Protein AF-A0A7Y5NNE9-F1 (afdb_monomer)

Mean predicted aligned error: 17.0 Å

Solvent-accessible surface area (backbone atoms only — not comparable to full-atom values): 19176 Å² total; per-residue (Å²): 135,84,77,82,70,88,69,79,65,30,80,43,81,37,60,32,40,38,31,52,84,91,46,76,42,66,35,34,34,53,30,36,41,93,60,30,38,30,34,42,34,88,73,76,75,62,72,74,38,72,30,40,38,40,34,60,43,97,87,76,49,73,51,74,45,46,26,30,26,77,39,73,55,95,46,34,33,34,33,34,50,56,66,85,73,88,44,64,70,57,50,52,51,50,51,51,39,63,74,46,78,79,72,71,77,67,83,69,82,74,76,84,76,82,84,76,90,80,82,86,84,89,81,86,82,82,85,86,80,83,84,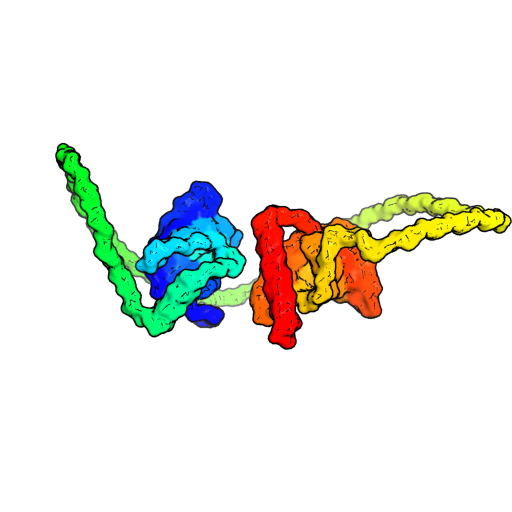80,81,88,76,82,83,84,80,89,79,82,87,84,77,89,73,80,82,77,81,81,75,81,78,75,82,79,77,79,79,79,81,80,76,82,80,75,82,78,78,79,78,79,84,92,66,95,65,82,77,75,78,73,76,77,76,72,81,74,80,62,98,76,83,65,95,59,74,70,45,79,43,82,32,50,27,40,44,33,46,94,86,49,77,40,73,31,34,34,60,27,39,37,94,56,30,36,34,30,43,32,60,76,75,91,74,55,74,69,40,61,33,39,39,34,42,33,35,82,100,52,91,51,66,50,80,42,51,27,29,30,71,41,79,42,83,44,83,82,65,33,28,42,34,33,34,40,42,56,86,66,58,72,70,57,44,53,53,49,53,52,51,51,52,51,44,52,51,55,68,71,76,104

pLDDT: mean 84.03, std 16.98, range [37.12, 98.44]

Structure (mmCIF, N/CA/C/O backbone):
data_AF-A0A7Y5NNE9-F1
#
_entry.id   AF-A0A7Y5NNE9-F1
#
loop_
_atom_site.group_PDB
_atom_site.id
_atom_site.type_symbol
_atom_site.label_atom_id
_atom_site.label_alt_id
_atom_site.label_comp_id
_atom_site.label_asym_id
_atom_site.label_entity_id
_atom_site.label_seq_id
_atom_site.pdbx_PDB_ins_code
_atom_site.Cartn_x
_atom_site.Cartn_y
_atom_site.Cartn_z
_atom_site.occupancy
_atom_site.B_iso_or_equiv
_atom_site.auth_seq_id
_atom_site.auth_comp_id
_atom_site.auth_asym_id
_atom_site.auth_atom_id
_atom_site.pdbx_PDB_model_num
ATOM 1 N N . MET A 1 1 ? -2.627 -23.722 19.315 1.00 37.12 1 MET A N 1
ATOM 2 C CA . MET A 1 1 ? -2.004 -23.097 18.130 1.00 37.12 1 MET A CA 1
ATOM 3 C C . MET A 1 1 ? -2.063 -21.588 18.349 1.00 37.12 1 MET A C 1
ATOM 5 O O . MET A 1 1 ? -3.080 -20.976 18.068 1.00 37.12 1 MET A O 1
ATOM 9 N N . ASN A 1 2 ? -1.051 -21.019 19.018 1.00 38.00 2 ASN A N 1
ATOM 10 C CA . ASN A 1 2 ? -1.022 -19.592 19.361 1.00 38.00 2 ASN A CA 1
ATOM 11 C C . ASN A 1 2 ? -0.477 -18.817 18.167 1.00 38.00 2 ASN A C 1
ATOM 13 O O . ASN A 1 2 ? 0.733 -18.677 17.998 1.00 38.00 2 ASN A O 1
ATOM 17 N N . GLU A 1 3 ? -1.387 -18.342 17.329 1.00 46.47 3 GLU A N 1
ATOM 18 C CA . GLU A 1 3 ? -1.087 -17.320 16.341 1.00 46.47 3 GLU A CA 1
ATOM 19 C C . GLU A 1 3 ? -0.513 -16.103 17.078 1.00 46.47 3 GLU A C 1
ATOM 21 O O . GLU A 1 3 ? -1.206 -15.457 17.867 1.00 46.47 3 GLU A O 1
ATOM 26 N N . ARG A 1 4 ? 0.791 -15.846 16.894 1.00 55.69 4 ARG A N 1
ATOM 27 C CA . ARG A 1 4 ? 1.502 -14.685 17.450 1.00 55.69 4 ARG A CA 1
ATOM 28 C C . ARG A 1 4 ? 0.923 -13.416 16.823 1.00 55.69 4 ARG A C 1
ATOM 30 O O . ARG A 1 4 ? 1.465 -12.879 15.858 1.00 55.69 4 ARG A O 1
ATOM 37 N N . ARG A 1 5 ? -0.202 -12.948 17.360 1.00 71.25 5 ARG A N 1
ATOM 38 C CA . ARG A 1 5 ? -0.773 -11.641 17.035 1.00 71.25 5 ARG A CA 1
ATOM 39 C C . ARG A 1 5 ? 0.266 -10.585 17.411 1.00 71.25 5 ARG A C 1
ATOM 41 O O . ARG A 1 5 ? 0.721 -10.557 18.551 1.00 71.25 5 ARG A O 1
ATOM 48 N N . ARG A 1 6 ? 0.685 -9.783 16.428 1.00 73.38 6 ARG A N 1
ATOM 49 C CA . ARG A 1 6 ? 1.772 -8.802 16.581 1.00 73.38 6 ARG A CA 1
ATOM 50 C C . ARG A 1 6 ? 1.373 -7.604 17.445 1.00 73.38 6 ARG A C 1
ATOM 52 O O . ARG A 1 6 ? 2.228 -7.074 18.143 1.00 73.38 6 ARG A O 1
ATOM 59 N N . ASP A 1 7 ? 0.088 -7.249 17.461 1.00 83.50 7 ASP A N 1
ATOM 60 C CA . ASP A 1 7 ? -0.403 -6.050 18.143 1.00 83.50 7 ASP A CA 1
ATOM 61 C C . ASP A 1 7 ? -1.251 -6.362 19.374 1.00 83.50 7 ASP A C 1
ATOM 63 O O . ASP A 1 7 ? -2.142 -7.220 19.351 1.00 83.50 7 ASP A O 1
ATOM 67 N N . LYS A 1 8 ? -1.012 -5.595 20.442 1.00 91.00 8 LYS A N 1
ATOM 68 C CA . LYS A 1 8 ? -1.851 -5.591 21.642 1.00 91.00 8 LYS A CA 1
ATOM 69 C C . LYS A 1 8 ? -3.210 -4.976 21.297 1.00 91.00 8 LYS A C 1
ATOM 71 O O . LYS A 1 8 ? -3.270 -3.915 20.680 1.00 91.00 8 LYS A O 1
ATOM 76 N N . ARG A 1 9 ? -4.297 -5.641 21.694 1.00 94.62 9 ARG A N 1
ATOM 77 C CA . ARG A 1 9 ? -5.669 -5.196 21.415 1.00 94.62 9 ARG A CA 1
ATOM 78 C C . ARG A 1 9 ? -6.408 -4.861 22.701 1.00 94.62 9 ARG A C 1
ATOM 80 O O . ARG A 1 9 ? -6.298 -5.606 23.673 1.00 94.62 9 ARG A O 1
ATOM 87 N N . ALA A 1 10 ? -7.165 -3.772 22.683 1.00 95.19 10 ALA A N 1
ATOM 88 C CA . ALA A 1 10 ? -8.096 -3.424 23.745 1.00 95.19 10 ALA A CA 1
ATOM 89 C C . ALA A 1 10 ? -9.484 -4.005 23.418 1.00 95.19 10 ALA A C 1
ATOM 91 O O . ALA A 1 10 ? -9.943 -3.827 22.285 1.00 95.19 10 ALA A O 1
ATOM 92 N N . PRO A 1 11 ? -10.149 -4.712 24.350 1.00 95.75 11 PRO A N 1
ATOM 93 C CA . PRO A 1 11 ? -11.549 -5.086 24.181 1.00 95.75 11 PRO A CA 1
ATOM 94 C C . PRO A 1 11 ? -12.402 -3.815 24.223 1.00 95.75 11 PRO A C 1
ATOM 96 O O . PRO A 1 11 ? -12.312 -3.046 25.177 1.00 95.75 11 PRO A O 1
ATOM 99 N N . ILE A 1 12 ? -13.190 -3.579 23.178 1.00 95.00 12 ILE A N 1
ATOM 100 C CA . ILE A 1 12 ? -14.068 -2.411 23.060 1.00 95.00 12 ILE A CA 1
ATOM 101 C C . ILE A 1 12 ? -15.398 -2.851 22.455 1.00 95.00 12 ILE A C 1
ATOM 103 O O . ILE A 1 12 ? -15.400 -3.749 21.619 1.00 95.00 12 ILE A O 1
ATOM 107 N N . ASP A 1 13 ? -16.491 -2.214 22.868 1.00 96.00 13 ASP A N 1
ATOM 108 C CA . ASP A 1 13 ? -17.832 -2.409 22.308 1.00 96.00 13 ASP A CA 1
ATOM 109 C C . ASP A 1 13 ? -18.391 -1.039 21.914 1.00 96.00 13 ASP A C 1
ATOM 111 O O . ASP A 1 13 ? -18.959 -0.310 22.726 1.00 96.00 13 ASP A O 1
ATOM 115 N N . LEU A 1 14 ? -18.097 -0.632 20.679 1.00 95.94 14 LEU A N 1
ATOM 116 C CA . LEU A 1 14 ? -18.549 0.628 20.092 1.00 95.94 14 LEU A CA 1
ATOM 117 C C . LEU A 1 14 ? -19.441 0.350 18.881 1.00 95.94 14 LEU A C 1
ATOM 119 O O . LEU A 1 14 ? -19.100 -0.522 18.071 1.00 95.94 14 LEU A O 1
ATOM 123 N N . PRO A 1 15 ? -20.524 1.124 18.693 1.00 96.62 15 PRO A N 1
ATOM 124 C CA . PRO A 1 15 ? -21.302 1.063 17.468 1.00 96.62 15 PRO A CA 1
ATOM 125 C C . PRO A 1 15 ? -20.448 1.526 16.282 1.00 96.62 15 PRO A C 1
ATOM 127 O O . PRO A 1 15 ? -19.745 2.539 16.349 1.00 96.62 15 PRO A O 1
ATOM 130 N N . ILE A 1 16 ? -20.521 0.781 15.182 1.00 97.62 16 ILE A N 1
ATOM 131 C CA . ILE A 1 16 ? -19.792 1.078 13.949 1.00 97.62 16 ILE A CA 1
ATOM 132 C C . ILE A 1 16 ? -20.715 0.944 12.742 1.00 97.62 16 ILE A C 1
ATOM 134 O O . ILE A 1 16 ? -21.518 0.015 12.642 1.00 97.62 16 ILE A O 1
ATOM 138 N N . THR A 1 17 ? -20.572 1.873 11.800 1.00 98.00 17 THR A N 1
ATOM 139 C CA . THR A 1 17 ? -21.185 1.784 10.474 1.00 98.00 17 THR A CA 1
ATOM 140 C C . THR A 1 17 ? -20.104 1.507 9.439 1.00 98.00 17 THR A C 1
ATOM 142 O O . THR A 1 17 ? -19.108 2.221 9.359 1.00 98.00 17 THR A O 1
ATOM 145 N N . ILE A 1 18 ? -20.295 0.475 8.623 1.00 97.94 18 ILE A N 1
ATOM 146 C CA . ILE A 1 18 ? -19.374 0.055 7.567 1.00 97.94 18 ILE A CA 1
ATOM 147 C C . ILE A 1 18 ? -20.068 0.237 6.223 1.00 97.94 18 ILE A C 1
ATOM 149 O O . ILE A 1 18 ? -21.059 -0.417 5.922 1.00 97.94 18 ILE A O 1
ATOM 153 N N . LYS A 1 19 ? -19.543 1.119 5.381 1.00 97.88 19 LYS A N 1
ATOM 154 C CA . LYS A 1 19 ? -20.022 1.340 4.017 1.00 97.88 19 LYS A CA 1
ATOM 155 C C . LYS A 1 19 ? -19.250 0.440 3.057 1.00 97.88 19 LYS A C 1
ATOM 157 O O . LYS A 1 19 ? -18.047 0.607 2.849 1.00 97.88 19 LYS A O 1
ATOM 162 N N . VAL A 1 20 ? -19.969 -0.500 2.451 1.00 97.12 20 VAL A N 1
ATOM 163 C CA . VAL A 1 20 ? -19.466 -1.421 1.429 1.00 97.12 20 VAL A CA 1
ATOM 164 C C . VAL A 1 20 ? -20.026 -0.986 0.074 1.00 97.12 20 VAL A C 1
ATOM 166 O O . VAL A 1 20 ? -21.155 -1.317 -0.302 1.00 97.12 20 VAL A O 1
ATOM 169 N N . GLY A 1 21 ? -19.260 -0.172 -0.657 1.00 93.38 21 GLY A N 1
ATOM 170 C CA . GLY A 1 21 ? -19.762 0.509 -1.852 1.00 93.38 21 GLY A CA 1
ATOM 171 C C . GLY A 1 21 ? -20.911 1.461 -1.496 1.00 93.38 21 GLY A C 1
ATOM 172 O O . GLY A 1 21 ? -20.700 2.447 -0.800 1.00 93.38 21 GLY A O 1
ATOM 173 N N . LYS A 1 22 ? -22.134 1.160 -1.956 1.00 94.25 22 LYS A N 1
ATOM 174 C CA . LYS A 1 22 ? -23.349 1.947 -1.656 1.00 94.25 22 LYS A CA 1
ATOM 175 C C . LYS A 1 22 ? -24.180 1.394 -0.490 1.00 94.25 22 LYS A C 1
ATOM 177 O O . LYS A 1 22 ? -25.189 1.996 -0.139 1.00 94.25 22 LYS A O 1
ATOM 182 N N . ARG A 1 23 ? -23.801 0.244 0.078 1.00 97.44 23 ARG A N 1
ATOM 183 C CA . ARG A 1 23 ? -24.574 -0.440 1.124 1.00 97.44 23 ARG A CA 1
ATOM 184 C C . ARG A 1 23 ? -23.973 -0.145 2.504 1.00 97.44 23 ARG A C 1
ATOM 186 O O . ARG A 1 23 ? -22.825 -0.532 2.730 1.00 97.44 23 ARG A O 1
ATOM 193 N N . PRO A 1 24 ? -24.688 0.545 3.408 1.00 97.88 24 PRO A N 1
ATOM 194 C CA . PRO A 1 24 ? -24.272 0.670 4.798 1.00 97.88 24 PRO A CA 1
ATOM 195 C C . PRO A 1 24 ? -24.630 -0.606 5.572 1.00 97.88 24 PRO A C 1
ATOM 197 O O . PRO A 1 24 ? -25.740 -1.117 5.454 1.00 97.88 24 PRO A O 1
ATOM 200 N N . LEU A 1 25 ? -23.687 -1.099 6.365 1.00 98.00 25 LEU A N 1
ATOM 201 C CA . LEU A 1 25 ? -23.844 -2.208 7.298 1.00 98.00 25 LEU A CA 1
ATOM 202 C C . LEU A 1 25 ? -23.606 -1.679 8.712 1.00 98.00 25 LEU A C 1
ATOM 204 O O . LEU A 1 25 ? -22.658 -0.927 8.936 1.00 98.00 25 LEU A O 1
ATOM 208 N N . SER A 1 26 ? -24.447 -2.067 9.660 1.00 97.81 26 SER A N 1
ATOM 209 C CA . SER A 1 26 ? -24.282 -1.716 11.072 1.00 97.81 26 SER A CA 1
ATOM 210 C C . SER A 1 26 ? -23.700 -2.899 11.836 1.00 97.81 26 SER A C 1
ATOM 212 O O . SER A 1 26 ? -24.006 -4.051 11.534 1.00 97.81 26 SER A O 1
ATOM 214 N N . GLY A 1 27 ? -22.849 -2.618 12.818 1.00 97.06 27 GLY A N 1
ATOM 215 C CA . GLY A 1 27 ? -22.247 -3.636 13.670 1.00 97.06 27 GLY A CA 1
ATOM 216 C C . GLY A 1 27 ? -21.735 -3.070 14.982 1.00 97.06 27 GLY A C 1
ATOM 217 O O . GLY A 1 27 ? -21.916 -1.887 15.285 1.00 97.06 27 GLY A O 1
ATOM 218 N N . SER A 1 28 ? -21.051 -3.919 15.742 1.00 97.81 28 SER A N 1
ATOM 219 C CA . SER A 1 28 ? -20.351 -3.521 16.961 1.00 97.81 28 SER A CA 1
ATOM 220 C C . SER A 1 28 ? -18.898 -3.973 16.936 1.00 97.81 28 SER A C 1
ATOM 222 O O . SER A 1 28 ? -18.561 -5.049 16.433 1.00 97.81 28 SER A O 1
ATOM 224 N N . THR A 1 29 ? -18.001 -3.131 17.441 1.00 97.56 29 THR A N 1
ATOM 225 C CA . THR A 1 29 ? -16.603 -3.524 17.623 1.00 97.56 29 THR A CA 1
ATOM 226 C C . THR A 1 29 ? -16.491 -4.560 18.750 1.00 97.56 29 THR A C 1
ATOM 228 O O . THR A 1 29 ? -17.323 -4.620 19.645 1.00 97.56 29 THR A O 1
ATOM 231 N N . ILE A 1 30 ? -15.492 -5.439 18.665 1.00 97.19 30 ILE A N 1
ATOM 232 C CA . ILE A 1 30 ? -15.161 -6.436 19.703 1.00 97.19 30 ILE A CA 1
ATOM 233 C C . ILE A 1 30 ? -13.821 -6.078 20.346 1.00 97.19 30 ILE A C 1
ATOM 235 O O . ILE A 1 30 ? -13.590 -6.241 21.544 1.00 97.19 30 ILE A O 1
ATOM 239 N N . ASN A 1 31 ? -12.872 -5.664 19.510 1.00 96.25 31 ASN A N 1
ATOM 240 C CA . ASN A 1 31 ? -11.560 -5.221 19.940 1.00 96.25 31 ASN A CA 1
ATOM 241 C C . ASN A 1 31 ? -10.964 -4.256 18.920 1.00 96.25 31 ASN A C 1
ATOM 243 O O . ASN A 1 31 ? -11.279 -4.326 17.732 1.00 96.25 31 ASN A O 1
ATOM 247 N N . ALA A 1 32 ? -10.066 -3.402 19.394 1.00 95.75 32 ALA A N 1
ATOM 248 C CA . ALA A 1 32 ? -9.341 -2.430 18.592 1.00 95.75 32 ALA A CA 1
ATOM 249 C C . ALA A 1 32 ? -7.841 -2.464 18.879 1.00 95.75 32 ALA A C 1
ATOM 251 O O . ALA A 1 32 ? -7.399 -2.814 19.976 1.00 95.75 32 ALA A O 1
ATOM 252 N N . SER A 1 33 ? -7.064 -2.074 17.876 1.00 95.44 33 SER A N 1
ATOM 253 C CA . SER A 1 33 ? -5.653 -1.719 17.966 1.00 95.44 33 SER A CA 1
ATOM 254 C C . SER A 1 33 ? -5.391 -0.430 17.182 1.00 95.44 33 SER A C 1
ATOM 256 O O . SER A 1 33 ? -6.284 0.130 16.547 1.00 95.44 33 SER A O 1
ATOM 258 N N . PHE A 1 34 ? -4.142 0.031 17.190 1.00 93.38 34 PHE A N 1
ATOM 259 C CA . PHE A 1 34 ? -3.700 1.167 16.374 1.00 93.38 34 PHE A CA 1
ATOM 260 C C . PHE A 1 34 ? -3.813 0.912 14.861 1.00 93.38 34 PHE A C 1
ATOM 262 O O . PHE A 1 34 ? -3.911 1.848 14.078 1.00 93.38 34 PHE A O 1
ATOM 269 N N . HIS A 1 35 ? -3.812 -0.354 14.438 1.00 92.88 35 HIS A N 1
ATOM 270 C CA . HIS A 1 35 ? -3.790 -0.734 13.021 1.00 92.88 35 HIS A CA 1
ATOM 271 C C . HIS A 1 35 ? -5.123 -1.273 12.507 1.00 92.88 35 HIS A C 1
ATOM 273 O O . HIS A 1 35 ? -5.262 -1.528 11.313 1.00 92.88 35 HIS A O 1
ATOM 279 N N . GLY A 1 36 ? -6.106 -1.482 13.380 1.00 94.94 36 GLY A N 1
ATOM 280 C CA . GLY A 1 36 ? -7.363 -2.067 12.954 1.00 94.94 36 GLY A CA 1
ATOM 281 C C . GLY A 1 36 ? -8.296 -2.432 14.090 1.00 94.94 36 GLY A C 1
ATOM 282 O O . GLY A 1 36 ? -8.078 -2.107 15.256 1.00 94.94 36 GLY A O 1
ATOM 283 N N . LEU A 1 37 ? -9.365 -3.134 13.737 1.00 96.31 37 LEU A N 1
ATOM 284 C CA . LEU A 1 37 ? -10.434 -3.497 14.657 1.00 96.31 37 LEU A CA 1
ATOM 285 C C . LEU A 1 37 ? -11.121 -4.791 14.223 1.00 96.31 37 LEU A C 1
ATOM 287 O O . LEU A 1 37 ? -11.117 -5.150 13.048 1.00 96.31 37 LEU A O 1
ATOM 291 N N . SER A 1 38 ? -11.679 -5.524 15.183 1.00 97.69 38 SER A N 1
ATOM 292 C CA . SER A 1 38 ? -12.574 -6.650 14.894 1.00 97.69 38 SER A CA 1
ATOM 293 C C . SER A 1 38 ? -14.006 -6.215 15.125 1.00 97.69 38 SER A C 1
ATOM 295 O O . SER A 1 38 ? -14.284 -5.587 16.146 1.00 97.69 38 SER A O 1
ATOM 297 N N . VAL A 1 39 ? -14.900 -6.568 14.211 1.00 98.19 39 VAL A N 1
ATOM 298 C CA . VAL A 1 39 ? -16.299 -6.131 14.222 1.00 98.19 39 VAL A CA 1
ATOM 299 C C . VAL A 1 39 ? -17.202 -7.329 14.068 1.00 98.19 39 VAL A C 1
ATOM 301 O O . VAL A 1 39 ? -16.943 -8.188 13.229 1.00 98.19 39 VAL A O 1
ATOM 304 N N . LYS A 1 40 ? -18.270 -7.360 14.856 1.00 98.31 40 LYS A N 1
ATOM 305 C CA . LYS A 1 40 ? -19.396 -8.259 14.659 1.00 98.31 40 LYS A CA 1
ATOM 306 C C . LYS A 1 40 ? -20.411 -7.598 13.730 1.00 98.31 40 LYS A C 1
ATOM 308 O O . LYS A 1 40 ? -20.844 -6.478 13.997 1.00 98.31 40 LYS A O 1
ATOM 313 N N . LEU A 1 41 ? -20.774 -8.289 12.655 1.00 97.75 41 LEU A N 1
ATOM 314 C CA . LEU A 1 41 ? -21.749 -7.841 11.662 1.00 97.75 41 LEU A CA 1
ATOM 315 C C . LEU A 1 41 ? -22.790 -8.921 11.393 1.00 97.75 41 LEU A C 1
ATOM 317 O O . LEU A 1 41 ? -22.499 -10.112 11.502 1.00 97.75 41 LEU A O 1
ATOM 321 N N . ASP A 1 42 ? -23.966 -8.484 10.951 1.00 94.75 42 ASP A N 1
ATOM 322 C CA . ASP A 1 42 ? -25.013 -9.383 10.462 1.00 94.75 42 ASP A CA 1
ATOM 323 C C . ASP A 1 42 ? -24.678 -9.927 9.061 1.00 94.75 42 ASP A C 1
ATOM 325 O O . ASP A 1 42 ? -24.810 -11.120 8.796 1.00 94.75 42 ASP A O 1
ATOM 329 N N . GLU A 1 43 ? -24.184 -9.064 8.165 1.00 96.75 43 GLU A N 1
ATOM 330 C CA . GLU A 1 43 ? -23.712 -9.438 6.826 1.00 96.75 43 GLU A CA 1
ATOM 331 C C . GLU A 1 43 ? -22.184 -9.311 6.760 1.00 96.75 43 GLU A C 1
ATOM 333 O O . GLU A 1 43 ? -21.621 -8.260 7.062 1.00 96.75 43 GLU A O 1
ATOM 338 N N . THR A 1 44 ? -21.501 -10.383 6.351 1.00 97.44 44 THR A N 1
ATOM 339 C CA . THR A 1 44 ? -20.032 -10.439 6.279 1.00 97.44 44 THR A CA 1
ATOM 340 C C . THR A 1 44 ? -19.538 -10.009 4.890 1.00 97.44 44 THR A C 1
ATOM 342 O O . THR A 1 44 ? -19.795 -10.722 3.916 1.00 97.44 44 THR A O 1
ATOM 345 N N . PRO A 1 45 ? -18.796 -8.893 4.755 1.00 97.12 45 PRO A N 1
ATOM 346 C CA . PRO A 1 45 ? -18.214 -8.500 3.476 1.00 97.12 45 PRO A CA 1
ATOM 347 C C . PRO A 1 45 ? -17.078 -9.452 3.041 1.00 97.12 45 PRO A C 1
ATOM 349 O O . PRO A 1 45 ? -16.362 -9.983 3.896 1.00 97.12 45 PRO A O 1
ATOM 352 N N . PRO A 1 46 ? -16.865 -9.654 1.727 1.00 96.19 46 PRO A N 1
ATOM 353 C CA . PRO A 1 46 ? -15.733 -10.408 1.193 1.00 96.19 46 PRO A CA 1
ATOM 354 C C . PRO A 1 46 ? -14.354 -9.988 1.735 1.00 96.19 46 PRO A C 1
ATOM 356 O O . PRO A 1 46 ? -14.040 -8.806 1.877 1.00 96.19 46 PRO A O 1
ATOM 359 N N . ILE A 1 47 ? -13.481 -10.975 1.958 1.00 96.31 47 ILE A N 1
ATOM 360 C CA . ILE A 1 47 ? -12.067 -10.755 2.300 1.00 96.31 47 ILE A CA 1
ATOM 361 C C . ILE A 1 47 ? -11.369 -9.968 1.172 1.00 96.31 47 ILE A C 1
ATOM 363 O O . ILE A 1 47 ? -11.648 -10.169 -0.008 1.00 96.31 47 ILE A O 1
ATOM 367 N N . ARG A 1 48 ? -10.428 -9.089 1.542 1.00 93.62 48 ARG A N 1
ATOM 368 C CA . ARG A 1 48 ? -9.710 -8.116 0.691 1.00 93.62 48 ARG A CA 1
ATOM 369 C C . ARG A 1 48 ? -10.591 -7.041 0.060 1.00 93.62 48 ARG A C 1
ATOM 371 O O . ARG A 1 48 ? -10.156 -6.358 -0.866 1.00 93.62 48 ARG A O 1
ATOM 378 N N . GLN A 1 49 ? -11.805 -6.851 0.563 1.00 96.81 49 GLN A N 1
ATOM 379 C CA . GLN A 1 49 ? -12.627 -5.720 0.170 1.00 96.81 49 GLN A CA 1
ATOM 380 C C . GLN A 1 49 ? -12.215 -4.459 0.933 1.00 96.81 49 GLN A C 1
ATOM 382 O O . GLN A 1 49 ? -12.030 -4.496 2.150 1.00 96.81 49 GLN A O 1
ATOM 387 N N . LEU A 1 50 ? -12.089 -3.344 0.209 1.00 96.12 50 LEU A N 1
ATOM 388 C CA . LEU A 1 50 ? -11.929 -2.018 0.798 1.00 96.12 50 LEU A CA 1
ATOM 389 C C . LEU A 1 50 ? -13.303 -1.492 1.230 1.00 96.12 50 LEU A C 1
ATOM 391 O O . LEU A 1 50 ? -14.244 -1.472 0.433 1.00 96.12 50 LEU A O 1
ATOM 395 N N . VAL A 1 51 ? -13.408 -1.068 2.482 1.00 97.38 51 VAL A N 1
ATOM 396 C CA . VAL A 1 51 ? -14.624 -0.531 3.096 1.00 97.38 51 VAL A CA 1
ATOM 397 C C . VAL A 1 51 ? -14.326 0.817 3.745 1.00 97.38 51 VAL A C 1
ATOM 399 O O . VAL A 1 51 ? -13.195 1.079 4.154 1.00 97.38 51 VAL A O 1
ATOM 402 N N . GLN A 1 52 ? -15.335 1.677 3.849 1.00 96.94 52 GLN A N 1
ATOM 403 C CA . GLN A 1 52 ? -15.252 2.897 4.652 1.00 96.94 52 GLN A CA 1
ATOM 404 C C . GLN A 1 52 ? -15.953 2.643 5.982 1.00 96.94 52 GLN A C 1
ATOM 406 O O . GLN A 1 52 ? -17.088 2.176 6.001 1.00 96.94 52 GLN A O 1
ATOM 411 N N . ILE A 1 53 ? -15.293 2.952 7.088 1.00 97.31 53 ILE A N 1
ATOM 412 C CA . ILE A 1 53 ? -15.850 2.812 8.427 1.00 97.31 53 ILE A CA 1
ATOM 413 C C . ILE A 1 53 ? -16.163 4.174 9.028 1.00 97.31 53 ILE A C 1
ATOM 415 O O . ILE A 1 53 ? -15.493 5.159 8.720 1.00 97.31 53 ILE A O 1
ATOM 419 N N . ASP A 1 54 ? -17.160 4.196 9.899 1.00 97.00 54 ASP A N 1
ATOM 420 C CA . ASP A 1 54 ? -17.532 5.328 10.734 1.00 97.00 54 ASP A CA 1
ATOM 421 C C . ASP A 1 54 ? -17.805 4.811 12.152 1.00 97.00 54 ASP A C 1
ATOM 423 O O . ASP A 1 54 ? -18.708 3.994 12.361 1.00 97.00 54 ASP A O 1
ATOM 427 N N . VAL A 1 55 ? -16.966 5.216 13.105 1.00 97.00 55 VAL A N 1
ATOM 428 C CA . VAL A 1 55 ? -17.017 4.784 14.507 1.00 97.00 55 VAL A CA 1
ATOM 429 C C . VAL A 1 55 ? -17.290 5.997 15.381 1.00 97.00 55 VAL A C 1
ATOM 431 O O . VAL A 1 55 ? -16.515 6.952 15.375 1.00 97.00 55 VAL A O 1
ATOM 434 N N . ALA A 1 56 ? -18.352 5.943 16.181 1.00 95.19 56 ALA A N 1
ATOM 435 C CA . ALA A 1 56 ? -18.608 6.959 17.194 1.00 95.19 56 ALA A CA 1
ATOM 436 C C . ALA A 1 56 ? -17.759 6.674 18.440 1.00 95.19 56 ALA A C 1
ATOM 438 O O . ALA A 1 56 ? -17.881 5.614 19.060 1.00 95.19 56 ALA A O 1
ATOM 439 N N . LEU A 1 57 ? -16.892 7.616 18.808 1.00 95.44 57 LEU A N 1
ATOM 440 C CA . LEU A 1 57 ? -16.102 7.541 20.027 1.00 95.44 57 LEU A CA 1
ATOM 441 C C . LEU A 1 57 ? -16.906 8.066 21.229 1.00 95.44 57 LEU A C 1
ATOM 443 O O . LEU A 1 57 ? -17.688 9.010 21.096 1.00 95.44 57 LEU A O 1
ATOM 447 N N . PRO A 1 58 ? -16.651 7.542 22.440 1.00 92.56 58 PRO A N 1
ATOM 448 C CA . PRO A 1 58 ? -17.268 8.018 23.684 1.00 92.56 58 PRO A CA 1
ATOM 449 C C . PRO A 1 58 ? -17.010 9.497 23.994 1.00 92.56 58 PRO A C 1
ATOM 451 O O . PRO A 1 58 ? -17.746 10.112 24.757 1.00 92.56 58 PRO A O 1
ATOM 454 N N . THR A 1 59 ? -15.966 10.074 23.398 1.00 91.00 59 THR A N 1
ATOM 455 C CA . THR A 1 59 ? -15.627 11.499 23.494 1.00 91.00 59 THR A CA 1
ATOM 456 C C . THR A 1 59 ? -16.610 12.404 22.741 1.00 91.00 59 THR A C 1
ATOM 458 O O . THR A 1 59 ? -16.470 13.623 22.793 1.00 91.00 59 THR A O 1
ATOM 461 N N . GLY A 1 60 ? -17.580 11.832 22.017 1.00 92.75 60 GLY A N 1
ATOM 462 C CA . GLY A 1 60 ? -18.512 12.548 21.142 1.00 92.75 60 GLY A CA 1
ATOM 463 C C . GLY A 1 60 ? -17.959 12.812 19.739 1.00 92.75 60 GLY A C 1
ATOM 464 O O . GLY A 1 60 ? -18.673 13.343 18.891 1.00 92.75 60 GLY A O 1
ATOM 465 N N . LYS A 1 61 ? -16.703 12.434 19.472 1.00 93.62 61 LYS A N 1
ATOM 466 C CA . LYS A 1 61 ? -16.077 12.532 18.147 1.00 93.62 61 LYS A CA 1
ATOM 467 C C . LYS A 1 61 ? -16.392 11.296 17.305 1.00 93.62 61 LYS A C 1
ATOM 469 O O . LYS A 1 61 ? -16.573 10.212 17.853 1.00 93.62 61 LYS A O 1
ATOM 474 N N . SER A 1 62 ? -16.401 11.428 15.982 1.00 93.69 62 SER A N 1
ATOM 475 C CA . SER A 1 62 ? -16.468 10.284 15.067 1.00 93.69 62 SER A CA 1
ATOM 476 C C . SER A 1 62 ? -15.138 10.070 14.349 1.00 93.69 62 SER A C 1
ATOM 478 O O . SER A 1 62 ? -14.434 11.013 13.990 1.00 93.69 62 SER A O 1
ATOM 480 N N . VAL A 1 63 ? -14.786 8.804 14.139 1.00 94.44 63 VAL A N 1
ATOM 481 C CA . VAL A 1 63 ? -13.613 8.387 13.373 1.00 94.44 63 VAL A CA 1
ATOM 482 C C . VAL A 1 63 ? -14.098 7.781 12.070 1.00 94.44 63 VAL A C 1
ATOM 484 O O . VAL A 1 63 ? -14.684 6.700 12.053 1.00 94.44 63 VAL A O 1
ATOM 487 N N . THR A 1 64 ? -13.822 8.475 10.968 1.00 94.94 64 THR A N 1
ATOM 488 C CA . THR A 1 64 ? -14.010 7.941 9.619 1.00 94.94 64 THR A CA 1
ATOM 489 C C . THR A 1 64 ? -12.668 7.490 9.053 1.00 94.94 64 THR A C 1
ATOM 491 O O . THR A 1 64 ? -11.712 8.265 9.029 1.00 94.94 64 THR A O 1
ATOM 494 N N . ALA A 1 65 ? -12.590 6.249 8.575 1.00 94.81 65 ALA A N 1
ATOM 495 C CA . ALA A 1 65 ? -11.377 5.701 7.970 1.00 94.81 65 ALA A CA 1
ATOM 496 C C . ALA A 1 65 ? -11.706 4.725 6.836 1.00 94.81 65 ALA A C 1
ATOM 498 O O . ALA A 1 65 ? -12.819 4.213 6.740 1.00 94.81 65 ALA A O 1
ATOM 499 N N . HIS A 1 66 ? -10.728 4.454 5.974 1.00 95.38 66 HIS A N 1
ATOM 500 C CA . HIS A 1 66 ? -10.804 3.336 5.038 1.00 95.38 66 HIS A CA 1
ATOM 501 C C . HIS A 1 66 ? -10.111 2.129 5.665 1.00 95.38 66 HIS A C 1
ATOM 503 O O . HIS A 1 66 ? -9.071 2.270 6.304 1.00 95.38 66 HIS A O 1
ATOM 509 N N . ALA A 1 67 ? -10.683 0.945 5.493 1.00 96.38 67 ALA A N 1
ATOM 510 C CA . ALA A 1 67 ? -10.138 -0.295 6.022 1.00 96.38 67 ALA A CA 1
ATOM 511 C C . ALA A 1 67 ? -10.296 -1.428 5.008 1.00 96.38 67 ALA A C 1
ATOM 513 O O . ALA A 1 67 ? -11.219 -1.427 4.197 1.00 96.38 67 ALA A O 1
ATOM 514 N N . MET A 1 68 ? -9.400 -2.404 5.052 1.00 97.06 68 MET A N 1
ATOM 515 C CA . MET A 1 68 ? -9.483 -3.621 4.261 1.00 97.06 68 MET A CA 1
ATOM 516 C C . MET A 1 68 ? -9.913 -4.790 5.145 1.00 97.06 68 MET A C 1
ATOM 518 O O . MET A 1 68 ? -9.413 -4.965 6.257 1.00 97.06 68 MET A O 1
ATOM 522 N N . VAL A 1 69 ? -10.830 -5.613 4.640 1.00 97.50 69 VAL A N 1
ATOM 523 C CA . VAL A 1 69 ? -11.237 -6.854 5.309 1.00 97.50 69 VAL A CA 1
ATOM 524 C C . VAL A 1 69 ? -10.103 -7.869 5.194 1.00 97.50 69 VAL A C 1
ATOM 526 O O . VAL A 1 69 ? -9.808 -8.352 4.104 1.00 97.50 69 VAL A O 1
ATOM 529 N N . VAL A 1 70 ? -9.454 -8.208 6.303 1.00 96.81 70 VAL A N 1
ATOM 530 C CA . VAL A 1 70 ? -8.317 -9.149 6.325 1.00 96.81 70 VAL A CA 1
ATOM 531 C C . VAL A 1 70 ? -8.699 -10.540 6.812 1.00 96.81 70 VAL A C 1
ATOM 533 O O . VAL A 1 70 ? -8.018 -11.513 6.501 1.00 96.81 70 VAL A O 1
ATOM 536 N N . HIS A 1 71 ? -9.801 -10.645 7.549 1.00 96.00 71 HIS A N 1
ATOM 537 C CA . HIS A 1 71 ? -10.297 -11.895 8.109 1.00 96.00 71 HIS A CA 1
ATOM 538 C C . HIS A 1 71 ? -11.822 -11.852 8.209 1.00 96.00 71 HIS A C 1
ATOM 540 O O . HIS A 1 71 ? -12.382 -10.789 8.468 1.00 96.00 71 HIS A O 1
ATOM 546 N N . ALA A 1 72 ? -12.480 -12.995 8.044 1.00 97.06 72 ALA A N 1
ATOM 547 C CA . ALA A 1 72 ? -13.921 -13.143 8.204 1.00 97.06 72 ALA A CA 1
ATOM 548 C C . ALA A 1 72 ? -14.242 -14.563 8.693 1.00 97.06 72 ALA A C 1
ATOM 550 O O . ALA A 1 72 ? -13.940 -15.526 7.991 1.00 97.06 72 ALA A O 1
ATOM 551 N N . ALA A 1 73 ? -14.827 -14.692 9.886 1.00 96.19 73 ALA A N 1
ATOM 552 C CA . ALA A 1 73 ? -15.305 -15.963 10.434 1.00 96.19 73 ALA A CA 1
ATOM 553 C C . ALA A 1 73 ? -16.437 -15.717 11.440 1.00 96.19 73 ALA A C 1
ATOM 555 O O . ALA A 1 73 ? -16.351 -14.783 12.232 1.00 96.19 73 ALA A O 1
ATOM 556 N N . ASP A 1 74 ? -17.481 -16.547 11.415 1.00 95.88 74 ASP A N 1
ATOM 557 C CA . ASP A 1 74 ? -18.576 -16.544 12.402 1.00 95.88 74 ASP A CA 1
ATOM 558 C C . ASP A 1 74 ? -19.248 -15.170 12.618 1.00 95.88 74 ASP A C 1
ATOM 560 O O . ASP A 1 74 ? -19.546 -14.767 13.743 1.00 95.88 74 ASP A O 1
ATOM 564 N N . GLY A 1 75 ? -19.446 -14.405 11.535 1.00 95.62 75 GLY A N 1
ATOM 565 C CA . GLY A 1 75 ? -20.007 -13.045 11.592 1.00 95.62 75 GLY A CA 1
ATOM 566 C C . GLY A 1 75 ? -19.058 -11.998 12.188 1.00 95.62 75 GLY A C 1
ATOM 567 O O . GLY A 1 75 ? -19.439 -10.844 12.373 1.00 95.62 75 GLY A O 1
ATOM 568 N N . VAL A 1 76 ? -17.813 -12.378 12.484 1.00 97.88 76 VAL A N 1
ATOM 569 C CA . VAL A 1 76 ? -16.751 -11.486 12.941 1.00 97.88 76 VAL A CA 1
ATOM 570 C C . VAL A 1 76 ? -15.768 -11.233 11.812 1.00 97.88 76 VAL A C 1
ATOM 572 O O . VAL A 1 76 ? -15.129 -12.149 11.288 1.00 97.88 76 VAL A O 1
ATOM 575 N N . ILE A 1 77 ? -15.586 -9.962 11.477 1.00 98.12 77 ILE A N 1
ATOM 576 C CA . ILE A 1 77 ? -14.579 -9.533 10.516 1.00 98.12 77 ILE A CA 1
ATOM 577 C C . ILE A 1 77 ? -13.410 -8.844 11.207 1.00 98.12 77 ILE A C 1
ATOM 579 O O . ILE A 1 77 ? -13.581 -8.097 12.168 1.00 98.12 77 ILE A O 1
ATOM 583 N N . GLY A 1 78 ? -12.207 -9.101 10.706 1.00 97.56 78 GLY A N 1
ATOM 584 C CA . GLY A 1 78 ? -11.013 -8.329 11.014 1.00 97.56 78 GLY A CA 1
ATOM 585 C C . GLY A 1 78 ? -10.830 -7.249 9.958 1.00 97.56 78 GLY A C 1
ATOM 586 O O . GLY A 1 78 ? -10.743 -7.559 8.769 1.00 97.56 78 GLY A O 1
ATOM 587 N N . LEU A 1 79 ? -10.758 -6.001 10.398 1.00 97.25 79 LEU A N 1
ATOM 588 C CA . LEU A 1 79 ? -10.503 -4.833 9.570 1.00 97.25 79 LEU A CA 1
ATOM 589 C C . LEU A 1 79 ? -9.110 -4.296 9.879 1.00 97.25 79 LEU A C 1
ATOM 591 O O . LEU A 1 79 ? -8.778 -4.068 11.041 1.00 97.25 79 LEU A O 1
ATOM 595 N N . GLU A 1 80 ? -8.310 -4.090 8.841 1.00 95.38 80 GLU A N 1
ATOM 596 C CA . GLU A 1 80 ? -7.013 -3.417 8.913 1.00 95.38 80 GLU A CA 1
ATOM 597 C C . GLU A 1 80 ? -7.144 -2.045 8.256 1.00 95.38 80 GLU A C 1
ATOM 599 O O . GLU A 1 80 ? -7.638 -1.945 7.132 1.00 95.38 80 GLU A O 1
ATOM 604 N N . PHE A 1 81 ? -6.753 -0.979 8.949 1.00 94.50 81 PHE A N 1
ATOM 605 C CA . PHE A 1 81 ? -6.838 0.368 8.397 1.00 94.50 81 PHE A CA 1
ATOM 606 C C . PHE A 1 81 ? -5.945 0.506 7.170 1.00 94.50 81 PHE A C 1
ATOM 608 O O . PHE A 1 81 ? -4.788 0.089 7.146 1.00 94.50 81 PHE A O 1
ATOM 615 N N . PHE A 1 82 ? -6.520 1.090 6.127 1.00 85.81 82 PHE A N 1
ATOM 616 C CA . PHE A 1 82 ? -5.854 1.310 4.864 1.00 85.81 82 PHE A CA 1
ATOM 617 C C . PHE A 1 82 ? -5.358 2.755 4.806 1.00 85.81 82 PHE A C 1
ATOM 619 O O . PHE A 1 82 ? -6.153 3.693 4.749 1.00 85.81 82 PHE A O 1
ATOM 626 N N . GLY A 1 83 ? -4.033 2.913 4.814 1.00 76.69 83 GLY A N 1
ATOM 627 C CA . GLY A 1 83 ? -3.369 4.200 5.034 1.00 76.69 83 GLY A CA 1
ATOM 628 C C . GLY A 1 83 ? -3.209 4.504 6.526 1.00 76.69 83 GLY A C 1
ATOM 629 O O . GLY A 1 83 ? -3.901 3.933 7.370 1.00 76.69 83 GLY A O 1
ATOM 630 N N . ARG A 1 84 ? -2.276 5.397 6.877 1.00 57.22 84 ARG A N 1
ATOM 631 C CA . ARG A 1 84 ? -2.265 5.965 8.226 1.00 57.22 84 ARG A CA 1
ATOM 632 C C . ARG A 1 84 ? -3.520 6.817 8.343 1.00 57.22 84 ARG A C 1
ATOM 634 O O . ARG A 1 84 ? -3.571 7.913 7.798 1.00 57.22 84 ARG A O 1
ATOM 641 N N . SER A 1 85 ? -4.539 6.343 9.055 1.00 55.16 85 SER A N 1
ATOM 642 C CA . SER A 1 85 ? -5.507 7.279 9.609 1.00 55.16 85 SER A CA 1
ATOM 643 C C . SER A 1 85 ? -4.717 8.126 10.602 1.00 55.16 85 SER A C 1
ATOM 645 O O . SER A 1 85 ? -4.464 7.680 11.717 1.00 55.16 85 SER A O 1
ATOM 647 N N . THR A 1 86 ? -4.261 9.314 10.201 1.00 62.12 86 THR A N 1
ATOM 648 C CA . THR A 1 86 ? -3.700 10.333 11.102 1.00 62.12 86 THR A CA 1
ATOM 649 C C . THR A 1 86 ? -4.826 10.893 11.963 1.00 62.12 86 THR A C 1
ATOM 651 O O . THR A 1 86 ? -5.126 12.084 11.929 1.00 62.12 86 THR A O 1
ATOM 654 N N . ASN A 1 87 ? -5.540 10.008 12.646 1.00 82.00 87 ASN A N 1
ATOM 655 C CA . ASN A 1 87 ? -6.684 10.337 13.455 1.00 82.00 87 ASN A CA 1
ATOM 656 C C . ASN A 1 87 ? -6.199 10.254 14.905 1.00 82.00 87 ASN A C 1
ATOM 658 O O . ASN A 1 87 ? -6.305 9.189 15.514 1.00 82.00 87 ASN A O 1
ATOM 662 N N . PRO A 1 88 ? -5.578 11.330 15.433 1.00 89.06 88 PRO A N 1
ATOM 663 C CA . PRO A 1 88 ? -4.991 11.321 16.773 1.00 89.06 88 PRO A CA 1
ATOM 664 C C . PRO A 1 88 ? -6.027 10.947 17.837 1.00 89.06 88 PRO A C 1
ATOM 666 O O . PRO A 1 88 ? -5.677 10.340 18.842 1.00 89.06 88 PRO A O 1
ATOM 669 N N . ASP A 1 89 ? -7.305 11.225 17.569 1.00 92.81 89 ASP A N 1
ATOM 670 C CA . ASP A 1 89 ? -8.425 10.846 18.423 1.00 92.81 89 ASP A CA 1
ATOM 671 C C . ASP A 1 89 ? -8.582 9.323 18.558 1.00 92.81 89 ASP A C 1
ATOM 673 O O . ASP A 1 89 ? -8.917 8.830 19.636 1.00 92.81 89 ASP A O 1
ATOM 677 N N . TRP A 1 90 ? -8.312 8.560 17.492 1.00 93.62 90 TRP A N 1
ATOM 678 C CA . TRP A 1 90 ? -8.319 7.096 17.546 1.00 93.62 90 TRP A CA 1
ATOM 679 C C . TRP A 1 90 ? -7.149 6.562 18.370 1.00 93.62 90 TRP A C 1
ATOM 681 O O . TRP A 1 90 ? -7.342 5.718 19.246 1.00 93.62 90 TRP A O 1
ATOM 691 N N . ASP A 1 91 ? -5.945 7.066 18.106 1.00 93.38 91 ASP A N 1
ATOM 692 C CA . ASP A 1 91 ? -4.731 6.617 18.787 1.00 93.38 91 ASP A CA 1
ATOM 693 C C . ASP A 1 91 ? -4.800 6.918 20.286 1.00 93.38 91 ASP A C 1
ATOM 695 O O . ASP A 1 91 ? -4.505 6.049 21.112 1.00 93.38 91 ASP A O 1
ATOM 699 N N . GLU A 1 92 ? -5.251 8.121 20.647 1.00 94.50 92 GLU A N 1
ATOM 700 C CA . GLU A 1 92 ? -5.463 8.510 22.037 1.00 94.50 92 GLU A CA 1
ATOM 701 C C . GLU A 1 92 ? -6.507 7.605 22.702 1.00 94.50 92 GLU A C 1
ATOM 703 O O . GLU A 1 92 ? -6.261 7.075 23.789 1.00 94.50 92 GLU A O 1
ATOM 708 N N . PHE A 1 93 ? -7.634 7.349 22.031 1.00 94.75 93 PHE A N 1
ATOM 709 C CA . PHE A 1 93 ? -8.673 6.457 22.538 1.00 94.75 93 PHE A CA 1
ATOM 710 C C . PHE A 1 93 ? -8.144 5.036 22.793 1.00 94.75 93 PHE A C 1
ATOM 712 O O . PHE A 1 93 ? -8.305 4.504 23.894 1.00 94.75 93 PHE A O 1
ATOM 719 N N . VAL A 1 94 ? -7.464 4.421 21.818 1.00 94.62 94 VAL A N 1
ATOM 720 C CA . VAL A 1 94 ? -6.891 3.073 21.974 1.00 94.62 94 VAL A CA 1
ATOM 721 C C . VAL A 1 94 ? -5.847 3.057 23.090 1.00 94.62 94 VAL A C 1
ATOM 723 O O . VAL A 1 94 ? -5.818 2.124 23.897 1.00 94.62 94 VAL A O 1
ATOM 726 N N . GLN A 1 95 ? -5.015 4.096 23.195 1.00 95.31 95 GLN A N 1
ATOM 727 C CA . GLN A 1 95 ? -4.025 4.205 24.261 1.00 95.31 95 GLN A CA 1
ATOM 728 C C . GLN A 1 95 ? -4.677 4.302 25.648 1.00 95.31 95 GLN A C 1
ATOM 730 O O . GLN A 1 95 ? -4.208 3.646 26.581 1.00 95.31 95 GLN A O 1
ATOM 735 N N . GLN A 1 96 ? -5.762 5.068 25.792 1.00 95.19 96 GLN A N 1
ATOM 736 C CA . GLN A 1 96 ? -6.531 5.154 27.037 1.00 95.19 96 GLN A CA 1
ATOM 737 C C . GLN A 1 96 ? -7.134 3.792 27.414 1.00 95.19 96 GLN A C 1
ATOM 739 O O . GLN A 1 96 ? -6.972 3.344 28.551 1.00 95.19 96 GLN A O 1
ATOM 744 N N . GLN A 1 97 ? -7.736 3.078 26.457 1.00 95.06 97 GLN A N 1
ATOM 745 C CA . GLN A 1 97 ? -8.302 1.742 26.687 1.00 95.06 97 GLN A CA 1
ATOM 746 C C . GLN A 1 97 ? -7.238 0.702 27.072 1.00 95.06 97 GLN A C 1
ATOM 748 O O . GLN A 1 97 ? -7.475 -0.164 27.913 1.00 95.06 97 GLN A O 1
ATOM 753 N N . LEU A 1 98 ? -6.031 0.799 26.505 1.00 94.25 98 LEU A N 1
ATOM 754 C CA . LEU A 1 98 ? -4.909 -0.075 26.860 1.00 94.25 98 LEU A CA 1
ATOM 755 C C . LEU A 1 98 ? -4.337 0.202 28.258 1.00 94.25 98 LEU A C 1
ATOM 757 O O . LEU A 1 98 ? -3.758 -0.714 28.851 1.00 94.25 98 LEU A O 1
ATOM 761 N N . ARG A 1 99 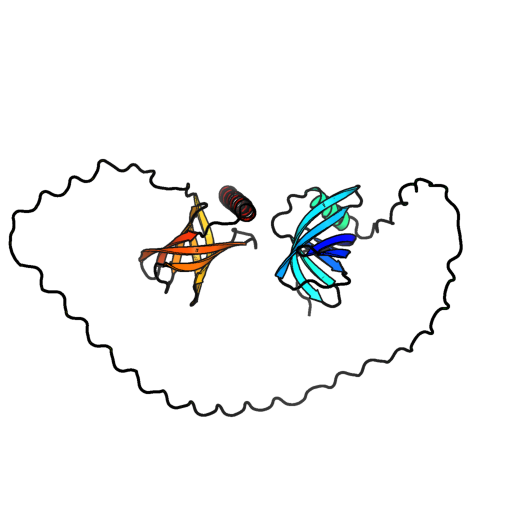? -4.459 1.437 28.766 1.00 95.19 99 ARG A N 1
ATOM 762 C CA . ARG A 1 99 ? -4.054 1.810 30.134 1.00 95.19 99 ARG A CA 1
ATOM 763 C C . ARG A 1 99 ? -5.094 1.399 31.176 1.00 95.19 99 ARG A C 1
ATOM 765 O O . ARG A 1 99 ? -4.701 1.010 32.271 1.00 95.19 99 ARG A O 1
ATOM 772 N N . SER A 1 100 ? -6.378 1.433 30.818 1.00 92.75 100 SER A N 1
ATOM 773 C CA . SER A 1 100 ? -7.501 1.160 31.725 1.00 92.75 100 SER A CA 1
ATOM 774 C C . SER A 1 100 ? -8.396 0.010 31.230 1.00 92.75 100 SER A C 1
ATOM 776 O O . SER A 1 100 ? -9.585 0.222 30.973 1.00 92.75 100 SER A O 1
ATOM 778 N N . PRO A 1 101 ? -7.865 -1.222 31.094 1.00 82.38 101 PRO A N 1
ATOM 779 C CA . PRO A 1 101 ? -8.661 -2.367 30.669 1.00 82.38 101 PRO A CA 1
ATOM 780 C C . PRO A 1 101 ? -9.721 -2.679 31.733 1.00 82.38 101 PRO A C 1
ATOM 782 O O . PRO A 1 101 ? -9.389 -3.063 32.851 1.00 82.38 101 PRO A O 1
ATOM 785 N N . GLY A 1 102 ? -10.999 -2.507 31.396 1.00 75.00 102 GLY A N 1
ATOM 786 C CA . GLY A 1 102 ? -12.118 -2.787 32.306 1.00 75.00 102 GLY A CA 1
ATOM 787 C C . GLY A 1 102 ? -12.923 -1.565 32.740 1.00 75.00 102 GLY A C 1
ATOM 788 O O . GLY A 1 102 ? -13.958 -1.735 33.382 1.00 75.00 102 GLY A O 1
ATOM 789 N N . ALA A 1 103 ? -12.538 -0.355 32.322 1.00 73.00 103 ALA A N 1
ATOM 790 C CA . ALA A 1 103 ? -13.464 0.774 32.291 1.00 73.00 103 ALA A CA 1
ATOM 791 C C . ALA A 1 103 ? -14.471 0.549 31.151 1.00 73.00 103 ALA A C 1
ATOM 793 O O . ALA A 1 103 ? -14.421 1.208 30.116 1.00 73.00 103 ALA A O 1
ATOM 794 N N . SER A 1 104 ? -15.343 -0.452 31.315 1.00 64.00 104 SER A N 1
ATOM 795 C CA . SER A 1 104 ? -16.479 -0.661 30.428 1.00 64.00 104 SER A CA 1
ATOM 796 C C . SER A 1 104 ? -17.278 0.625 30.471 1.00 64.00 104 SER A C 1
ATOM 798 O O . SER A 1 104 ? -17.832 0.980 31.512 1.00 64.00 104 SER A O 1
ATOM 800 N N . ILE A 1 105 ? -17.255 1.360 29.366 1.00 64.44 105 ILE A N 1
ATOM 801 C CA . ILE A 1 105 ? -17.976 2.613 29.229 1.00 64.44 105 ILE A CA 1
ATOM 802 C C . ILE A 1 105 ? -19.441 2.223 29.304 1.00 64.44 105 ILE A C 1
ATOM 804 O O . ILE A 1 105 ? -20.004 1.698 28.347 1.00 64.44 105 ILE A O 1
ATOM 808 N N . ALA A 1 106 ? -20.024 2.372 30.493 1.00 60.91 106 ALA A N 1
ATOM 809 C CA . ALA A 1 106 ? -21.449 2.202 30.666 1.00 60.91 106 ALA A CA 1
ATOM 810 C C . ALA A 1 106 ? -22.110 3.129 29.638 1.00 60.91 106 ALA A C 1
ATOM 812 O O . ALA A 1 106 ? -21.680 4.285 29.541 1.00 60.91 106 ALA A O 1
ATOM 813 N N . PRO A 1 107 ? -23.072 2.640 28.836 1.00 60.19 107 PRO A N 1
ATOM 814 C CA . PRO A 1 107 ? -23.751 3.468 27.853 1.00 60.19 107 PRO A CA 1
ATOM 815 C C . PRO A 1 107 ? -24.254 4.714 28.576 1.00 60.19 107 PRO A C 1
ATOM 817 O O . PRO A 1 107 ? -25.079 4.625 29.488 1.00 60.19 107 PRO A O 1
ATOM 820 N N . GLY A 1 108 ? -23.648 5.857 28.245 1.00 54.72 108 GLY A N 1
ATOM 821 C CA . GLY A 1 108 ? -23.971 7.125 28.880 1.00 54.72 108 GLY A CA 1
ATOM 822 C C . GLY A 1 108 ? -25.472 7.382 28.738 1.00 54.72 108 GLY A C 1
ATOM 823 O O . GLY A 1 108 ? -26.056 6.969 27.732 1.00 54.72 108 GLY A O 1
ATOM 824 N N . PRO A 1 109 ? -26.112 8.015 29.734 1.00 48.72 109 PRO A N 1
ATOM 825 C CA . PRO A 1 109 ? -27.546 8.253 29.714 1.00 48.72 109 PRO A CA 1
ATOM 826 C C . PRO A 1 109 ? -27.916 8.977 28.421 1.00 48.72 109 PRO A C 1
ATOM 828 O O . PRO A 1 109 ? -27.433 10.075 28.142 1.00 48.72 109 PRO A O 1
ATOM 831 N N . SER A 1 110 ? -28.737 8.298 27.622 1.00 48.88 110 SER A N 1
ATOM 832 C CA . SER A 1 110 ? -29.335 8.765 26.381 1.00 48.88 110 SER A CA 1
ATOM 833 C C . SER A 1 110 ? -29.737 10.235 26.501 1.00 48.88 110 SER A C 1
ATOM 835 O O . SER A 1 110 ? -30.392 10.624 27.470 1.00 48.88 110 SER A O 1
ATOM 837 N N . ALA A 1 111 ? -29.342 11.044 25.517 1.00 47.59 111 ALA A N 1
ATOM 838 C CA . ALA A 1 111 ? -29.724 12.447 25.420 1.00 47.59 111 ALA A CA 1
ATOM 839 C C . ALA A 1 111 ? -31.240 12.643 25.656 1.00 47.59 111 ALA A C 1
ATOM 841 O O . ALA A 1 111 ? -32.039 11.775 25.280 1.00 47.59 111 ALA A O 1
ATOM 842 N N . PRO A 1 112 ? -31.656 13.768 26.271 1.00 50.78 112 PRO A N 1
ATOM 843 C CA . PRO A 1 112 ? -33.049 14.016 26.606 1.00 50.78 112 PRO A CA 1
ATOM 844 C C . PRO A 1 112 ? -33.916 13.959 25.349 1.00 50.78 112 PRO A C 1
ATOM 846 O O . PRO A 1 112 ? -33.737 14.711 24.392 1.00 50.78 112 PRO A O 1
ATOM 849 N N . THR A 1 113 ? -34.863 13.027 25.379 1.00 49.47 113 THR A N 1
ATOM 850 C CA . THR A 1 113 ? -35.919 12.869 24.385 1.00 49.47 113 THR A CA 1
ATOM 851 C C . THR A 1 113 ? -36.730 14.159 24.333 1.00 49.47 113 THR A C 1
ATOM 853 O O . THR A 1 113 ? -37.397 14.527 25.299 1.00 49.47 113 THR A O 1
ATOM 856 N N . GLN A 1 114 ? -36.655 14.863 23.206 1.00 46.28 114 GLN A N 1
ATOM 857 C CA . GLN A 1 114 ? -37.495 16.017 22.926 1.00 46.28 114 GLN A CA 1
ATOM 858 C C . GLN A 1 114 ? -38.938 15.515 22.751 1.00 46.28 114 GLN A C 1
ATOM 860 O O . GLN A 1 114 ? -39.276 14.856 21.768 1.00 46.28 114 GLN A O 1
ATOM 865 N N . LEU A 1 115 ? -39.764 15.756 23.771 1.00 49.41 115 LEU A N 1
ATOM 866 C CA . LEU A 1 115 ? -41.173 15.370 23.844 1.00 49.41 115 LEU A CA 1
ATOM 867 C C . LEU A 1 115 ? -41.966 15.979 22.679 1.00 49.41 115 LEU A C 1
ATOM 869 O O . LEU A 1 115 ? -42.142 17.192 22.606 1.00 49.41 115 LEU A O 1
ATOM 873 N N . SER A 1 116 ? -42.491 15.121 21.806 1.00 53.69 116 SER A N 1
ATOM 874 C CA . SER A 1 116 ? -43.603 15.444 20.907 1.00 53.69 116 SER A CA 1
ATOM 875 C C . SER A 1 116 ? -44.900 14.902 21.526 1.00 53.69 116 SER A C 1
ATOM 877 O O . SER A 1 116 ? -44.934 13.718 21.869 1.00 53.69 116 SER A O 1
ATOM 879 N N . PRO A 1 117 ? -45.967 15.702 21.699 1.00 59.28 117 PRO A N 1
ATOM 880 C CA . PRO A 1 117 ? -47.255 15.202 22.166 1.00 59.28 117 PRO A CA 1
ATOM 881 C C . PRO A 1 117 ? -48.110 14.751 20.971 1.00 59.28 117 PRO A C 1
ATOM 883 O O . PRO A 1 117 ? -48.353 15.530 20.052 1.00 59.28 117 PRO A O 1
ATOM 886 N N . GLY A 1 118 ? -48.588 13.502 20.981 1.00 42.00 118 GLY A N 1
ATOM 887 C CA . GLY A 1 118 ? -49.488 13.009 19.932 1.00 42.00 118 GLY A CA 1
ATOM 888 C C . GLY A 1 118 ? -49.843 11.521 20.019 1.00 42.00 118 GLY A C 1
ATOM 889 O O . GLY A 1 118 ? -49.346 10.725 19.240 1.00 42.00 118 GLY A O 1
ATOM 890 N N . THR A 1 119 ? -50.683 11.178 20.997 1.00 49.09 119 THR A N 1
ATOM 891 C CA . THR A 1 119 ? -51.803 10.208 20.956 1.00 49.09 119 THR A CA 1
ATOM 892 C C . THR A 1 119 ? -51.667 8.834 20.238 1.00 49.09 119 THR A C 1
ATOM 894 O O . THR A 1 119 ? -51.658 8.740 19.018 1.00 49.09 119 THR A O 1
ATOM 897 N N . ASN A 1 120 ? -51.698 7.775 21.069 1.00 44.88 120 ASN A N 1
ATOM 898 C CA . ASN A 1 120 ? -52.104 6.344 20.924 1.00 44.88 120 ASN A CA 1
ATOM 899 C C . ASN A 1 120 ? -53.084 5.965 19.761 1.00 44.88 120 ASN A C 1
ATOM 901 O O . ASN A 1 120 ? -53.818 6.860 19.346 1.00 44.88 120 ASN A O 1
ATOM 905 N N . PRO A 1 121 ? -53.281 4.668 19.346 1.00 59.50 121 PRO A N 1
ATOM 906 C CA . PRO A 1 121 ? -53.257 3.461 20.203 1.00 59.50 121 PRO A CA 1
ATOM 907 C C . PRO A 1 121 ? -52.774 2.093 19.628 1.00 59.50 121 PRO A C 1
ATOM 909 O O . PRO A 1 121 ? -52.766 1.840 18.431 1.00 59.50 121 PRO A O 1
ATOM 912 N N . LYS A 1 122 ? -52.513 1.167 20.572 1.00 47.78 122 LYS A N 1
ATOM 913 C CA . LYS A 1 122 ? -52.652 -0.313 20.517 1.00 47.78 122 LYS A CA 1
ATOM 914 C C . LYS A 1 122 ? -52.006 -1.073 19.343 1.00 47.78 122 LYS A C 1
ATOM 916 O O . LYS A 1 122 ? -52.617 -1.264 18.297 1.00 47.78 122 LYS A O 1
ATOM 921 N N . VAL A 1 123 ? -50.877 -1.729 19.625 1.00 46.97 123 VAL A N 1
ATOM 922 C CA . VAL A 1 123 ? -50.424 -2.919 18.884 1.00 46.97 123 VAL A CA 1
ATOM 923 C C . VAL A 1 123 ? -50.287 -4.085 19.864 1.00 46.97 123 VAL A C 1
ATOM 925 O O . VAL A 1 123 ? -49.631 -3.972 20.897 1.00 46.97 123 VAL A O 1
ATOM 928 N N . SER A 1 124 ? -50.987 -5.178 19.552 1.00 43.84 124 SER A N 1
ATOM 929 C CA . SER A 1 124 ? -51.006 -6.429 20.314 1.00 43.84 124 SER A CA 1
ATOM 930 C C . SER A 1 124 ? -49.654 -7.134 20.264 1.00 43.84 124 SER A C 1
ATOM 932 O O . SER A 1 124 ? -49.051 -7.270 19.203 1.00 43.84 124 SER A O 1
ATOM 934 N N . ILE A 1 125 ? -49.221 -7.625 21.421 1.00 51.09 125 ILE A N 1
ATOM 935 C CA . ILE A 1 125 ? -48.020 -8.440 21.608 1.00 51.09 125 ILE A CA 1
ATOM 936 C C . ILE A 1 125 ? -48.392 -9.912 21.337 1.00 51.09 125 ILE A C 1
ATOM 938 O O . ILE A 1 125 ? -49.315 -10.409 21.987 1.00 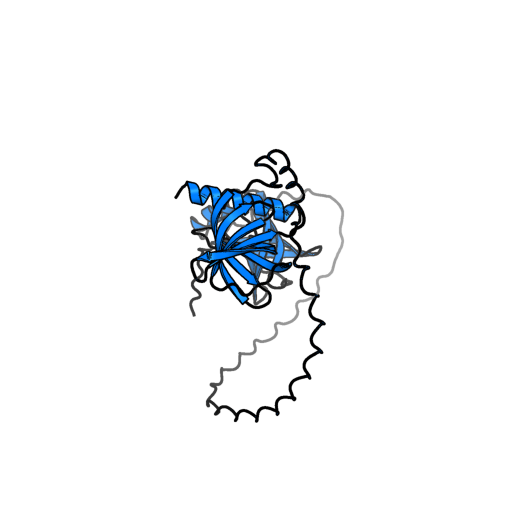51.09 125 ILE A O 1
ATOM 942 N N . PRO A 1 126 ? -47.721 -10.632 20.416 1.00 60.62 126 PRO A N 1
ATOM 943 C CA . PRO A 1 126 ? -47.883 -12.077 20.278 1.00 60.62 126 PRO A CA 1
ATOM 944 C C . PRO A 1 126 ? -47.067 -12.853 21.339 1.00 60.62 126 PRO A C 1
ATOM 946 O O . PRO A 1 126 ? -46.064 -12.344 21.845 1.00 60.62 126 PRO A O 1
ATOM 949 N N . PRO A 1 127 ? -47.487 -14.085 21.692 1.00 69.69 127 PRO A N 1
ATOM 950 C CA . PRO A 1 127 ? -46.886 -14.879 22.763 1.00 69.69 127 PRO A CA 1
ATOM 951 C C . PRO A 1 127 ? -45.511 -15.470 22.384 1.00 69.69 127 PRO A C 1
ATOM 953 O O . PRO A 1 127 ? -45.226 -15.670 21.201 1.00 69.69 127 PRO A O 1
ATOM 956 N N . PRO A 1 128 ? -44.660 -15.796 23.377 1.00 58.06 128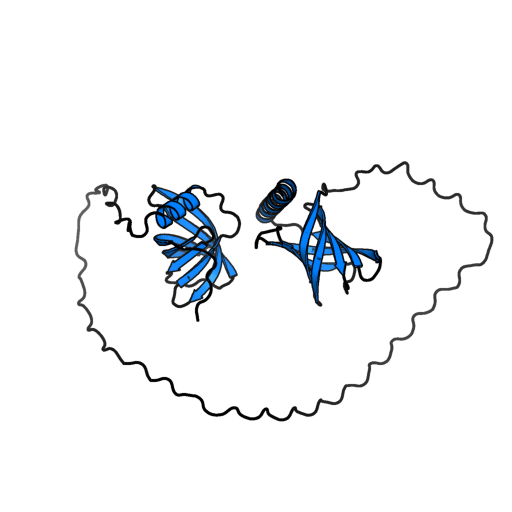 PRO A N 1
ATOM 957 C CA . PRO A 1 128 ? -43.341 -16.376 23.143 1.00 58.06 128 PRO A CA 1
ATOM 958 C C . PRO A 1 128 ? -43.426 -17.854 22.728 1.00 58.06 128 PRO A C 1
ATOM 960 O O . PRO A 1 128 ? -44.136 -18.651 23.340 1.00 58.06 128 PRO A O 1
ATOM 963 N N . LEU A 1 129 ? -42.654 -18.220 21.702 1.00 61.53 129 LEU A N 1
ATOM 964 C CA . LEU A 1 129 ? -42.472 -19.602 21.248 1.00 61.53 129 LEU A CA 1
ATOM 965 C C . LEU A 1 129 ? -41.566 -20.407 22.208 1.00 61.53 129 LEU A C 1
ATOM 967 O O . LEU A 1 129 ? -40.661 -19.838 22.829 1.00 61.53 129 LEU A O 1
ATOM 971 N N . PRO A 1 130 ? -41.774 -21.733 22.324 1.00 60.78 130 PRO A N 1
ATOM 972 C CA . PRO A 1 130 ? -41.010 -22.599 23.216 1.00 60.78 130 PRO A CA 1
ATOM 973 C C . PRO A 1 130 ? -39.566 -22.834 22.743 1.00 60.78 130 PRO A C 1
ATOM 975 O O . PRO A 1 130 ? -39.271 -22.972 21.556 1.00 60.78 130 PRO A O 1
ATOM 978 N N . ARG A 1 131 ? -38.664 -22.906 23.728 1.00 49.41 131 ARG A N 1
ATOM 979 C CA . ARG A 1 131 ? -37.227 -23.175 23.589 1.00 49.41 131 ARG A CA 1
ATOM 980 C C . ARG A 1 131 ? -36.999 -24.587 23.038 1.00 49.41 131 ARG A C 1
ATOM 982 O O . ARG A 1 131 ? -37.367 -25.563 23.685 1.00 49.41 131 ARG A O 1
ATOM 989 N N . SER A 1 132 ? -36.373 -24.683 21.864 1.00 51.97 132 SER A N 1
ATOM 990 C CA . SER A 1 132 ? -35.909 -25.958 21.306 1.00 51.97 132 SER A CA 1
ATOM 991 C C . SER A 1 132 ? -34.681 -26.467 22.057 1.00 51.97 132 SER A C 1
ATOM 993 O O . SER A 1 132 ? -33.771 -25.707 22.389 1.00 51.97 132 SER A O 1
ATOM 995 N N . ALA A 1 133 ? -34.714 -27.765 22.343 1.00 48.31 133 ALA A N 1
ATOM 996 C CA . ALA A 1 133 ? -33.736 -28.510 23.112 1.00 48.31 133 ALA A CA 1
ATOM 997 C C . ALA A 1 133 ? -32.362 -28.580 22.428 1.00 48.31 133 ALA A C 1
ATOM 999 O O . ALA A 1 133 ? -32.245 -28.752 21.215 1.00 48.31 133 ALA A O 1
ATOM 1000 N N . SER A 1 134 ? -31.327 -28.485 23.257 1.00 46.62 134 SER A N 1
ATOM 1001 C CA . SER A 1 134 ? -29.921 -28.661 22.917 1.00 46.62 134 SER A CA 1
ATOM 1002 C C . SER A 1 134 ? -29.636 -30.092 22.452 1.00 46.62 134 SER A C 1
ATOM 1004 O O . SER A 1 134 ? -29.805 -31.041 23.216 1.00 46.62 134 SER A O 1
ATOM 1006 N N . VAL A 1 135 ? -29.156 -30.241 21.217 1.00 61.00 135 VAL A N 1
ATOM 1007 C CA . VAL A 1 135 ? -28.566 -31.487 20.705 1.00 61.00 135 VAL A CA 1
ATOM 1008 C C . VAL A 1 135 ? -27.053 -31.454 20.983 1.00 61.00 135 VAL A C 1
ATOM 1010 O O . VAL A 1 135 ? -26.412 -30.453 20.654 1.00 61.00 135 VAL A O 1
ATOM 1013 N N . PRO A 1 136 ? -26.461 -32.492 21.602 1.00 69.88 136 PRO A N 1
ATOM 1014 C CA . PRO A 1 136 ? -25.021 -32.550 21.847 1.00 69.88 136 PRO A CA 1
ATOM 1015 C C . PRO A 1 136 ?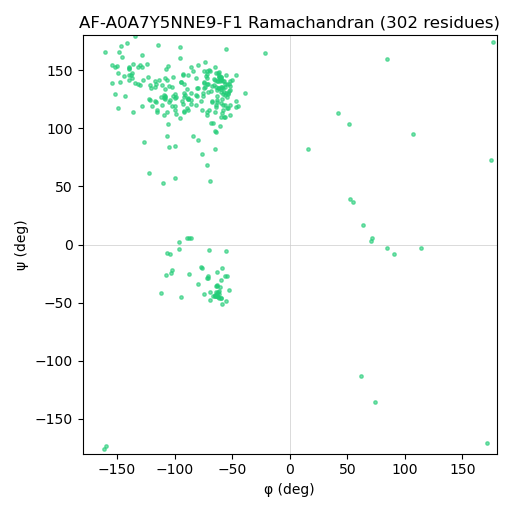 -24.224 -32.785 20.547 1.00 69.88 136 PRO A C 1
ATOM 1017 O O . PRO A 1 136 ? -24.717 -33.457 19.638 1.00 69.88 136 PRO A O 1
ATOM 1020 N N . PRO A 1 137 ? -22.985 -32.268 20.442 1.00 69.88 137 PRO A N 1
ATOM 1021 C CA . PRO A 1 137 ? -22.141 -32.474 19.269 1.00 69.88 137 PRO A CA 1
ATOM 1022 C C . PRO A 1 137 ? -21.595 -33.917 19.193 1.00 69.88 137 PRO A C 1
ATOM 1024 O O . PRO A 1 137 ? -21.266 -34.502 20.229 1.00 69.88 137 PRO A O 1
ATOM 1027 N N . PRO A 1 138 ? -21.452 -34.495 17.984 1.00 66.25 138 PRO A N 1
ATOM 1028 C CA . PRO A 1 138 ? -20.804 -35.789 17.789 1.00 66.25 138 PRO A CA 1
ATOM 1029 C C . PRO A 1 138 ? -19.281 -35.706 17.993 1.00 66.25 138 PRO A C 1
ATOM 1031 O O . PRO A 1 138 ? -18.638 -34.698 17.696 1.00 66.25 138 PRO A O 1
ATOM 1034 N N . MET A 1 139 ? -18.712 -36.796 18.511 1.00 63.84 139 MET A N 1
ATOM 1035 C CA . MET A 1 139 ? -17.285 -36.966 18.806 1.00 63.84 139 MET A CA 1
ATOM 1036 C C . MET A 1 139 ? -16.398 -36.939 17.543 1.00 63.84 139 MET A C 1
ATOM 1038 O O . MET A 1 139 ? -16.842 -37.370 16.477 1.00 63.84 139 MET A O 1
ATOM 1042 N N . PRO A 1 140 ? -15.116 -36.541 17.654 1.00 60.62 140 PRO A N 1
ATOM 1043 C CA . PRO A 1 140 ? -14.152 -36.657 16.567 1.00 60.62 140 PRO A CA 1
ATOM 1044 C C . PRO A 1 140 ? -13.674 -38.109 16.404 1.00 60.62 140 PRO A C 1
ATOM 1046 O O . PRO A 1 140 ? -13.008 -38.665 17.275 1.00 60.62 140 PRO A O 1
ATOM 1049 N N . THR A 1 141 ? -13.979 -38.718 15.259 1.00 56.25 141 THR A N 1
ATOM 1050 C CA . THR A 1 141 ? -13.346 -39.962 14.806 1.00 56.25 141 THR A CA 1
ATOM 1051 C C . THR A 1 141 ? -11.953 -39.666 14.255 1.00 56.25 141 THR A C 1
ATOM 1053 O O . THR A 1 141 ? -11.786 -38.874 13.328 1.00 56.25 141 THR A O 1
ATOM 1056 N N . THR A 1 142 ? -10.954 -40.326 14.828 1.00 60.53 142 THR A N 1
ATOM 1057 C CA . THR A 1 142 ? -9.582 -40.442 14.329 1.00 60.53 142 THR A CA 1
ATOM 1058 C C . THR A 1 142 ? -9.546 -40.990 12.893 1.00 60.53 142 THR A C 1
ATOM 1060 O O . THR A 1 142 ? -10.244 -41.964 12.613 1.00 60.53 142 THR A O 1
ATOM 1063 N N . PRO A 1 143 ? -8.709 -40.452 11.984 1.00 56.94 143 PRO A N 1
ATOM 1064 C CA . PRO A 1 143 ? -8.394 -41.115 10.724 1.00 56.94 143 PRO A CA 1
ATOM 1065 C C . PRO A 1 143 ? -7.172 -42.037 10.893 1.00 56.94 143 PRO A C 1
ATOM 1067 O O . PRO A 1 143 ? -6.075 -41.545 11.169 1.00 56.94 143 PRO A O 1
ATOM 1070 N N . PRO A 1 144 ? -7.310 -43.361 10.698 1.00 59.22 144 PRO A N 1
ATOM 1071 C CA . PRO A 1 144 ? -6.183 -44.251 10.486 1.00 59.22 144 PRO A CA 1
ATOM 1072 C C . PRO A 1 144 ? -5.891 -44.388 8.986 1.00 59.22 144 PRO A C 1
ATOM 1074 O O . PRO A 1 144 ? -6.793 -44.584 8.174 1.00 59.22 144 PRO A O 1
ATOM 1077 N N . GLY A 1 145 ? -4.606 -44.366 8.633 1.00 53.09 145 GLY A N 1
ATOM 1078 C CA . GLY A 1 145 ? -4.121 -44.943 7.379 1.00 53.09 145 GLY A CA 1
ATOM 1079 C C . GLY A 1 145 ? -3.709 -43.930 6.317 1.00 53.09 145 GLY A C 1
ATOM 1080 O O . GLY A 1 145 ? -4.509 -43.498 5.489 1.00 53.09 145 GLY A O 1
ATOM 1081 N N . ALA A 1 146 ? -2.410 -43.636 6.281 1.00 56.22 146 ALA A N 1
ATOM 1082 C CA . ALA A 1 146 ? -1.754 -43.117 5.090 1.00 56.22 146 ALA A CA 1
ATOM 1083 C C . ALA A 1 146 ? -1.917 -44.142 3.953 1.00 56.22 146 ALA A C 1
ATOM 1085 O O . ALA A 1 146 ? -1.352 -45.235 4.002 1.00 56.22 146 ALA A O 1
ATOM 1086 N N . ARG A 1 147 ? -2.726 -43.805 2.943 1.00 60.03 147 ARG A N 1
ATOM 1087 C CA . ARG A 1 147 ? -2.787 -44.569 1.694 1.00 60.03 147 ARG A CA 1
ATOM 1088 C C . ARG A 1 147 ? -1.505 -44.327 0.882 1.00 60.03 147 ARG A C 1
ATOM 1090 O O . ARG A 1 147 ? -1.075 -43.177 0.791 1.00 60.03 147 ARG A O 1
ATOM 1097 N N . PRO A 1 148 ? -0.922 -45.367 0.262 1.00 68.31 148 PRO A N 1
ATOM 1098 C CA . PRO A 1 148 ? 0.154 -45.209 -0.709 1.00 68.31 148 PRO A CA 1
ATOM 1099 C C . PRO A 1 148 ? -0.297 -44.316 -1.870 1.00 68.31 148 PRO A C 1
ATOM 1101 O O . PRO A 1 148 ? -1.442 -44.409 -2.320 1.00 68.31 148 PRO A O 1
ATOM 1104 N N . ALA A 1 149 ? 0.604 -43.457 -2.346 1.00 67.31 149 ALA A N 1
ATOM 1105 C CA . ALA A 1 149 ? 0.351 -42.606 -3.500 1.00 67.31 149 ALA A CA 1
ATOM 1106 C C . ALA A 1 149 ? 0.025 -43.467 -4.740 1.00 67.31 149 ALA A C 1
ATOM 1108 O O . ALA A 1 149 ? 0.709 -44.468 -4.977 1.00 67.31 149 ALA A O 1
ATOM 1109 N N . PRO A 1 150 ? -1.007 -43.112 -5.527 1.00 78.31 150 PRO A N 1
ATOM 1110 C CA . PRO A 1 150 ? -1.308 -43.816 -6.764 1.00 78.31 150 PRO A CA 1
ATOM 1111 C C . PRO A 1 150 ? -0.154 -43.656 -7.772 1.00 78.31 150 PRO A C 1
ATOM 1113 O O . PRO A 1 150 ? 0.507 -42.614 -7.788 1.00 78.31 150 PRO A O 1
ATOM 1116 N N . PRO A 1 151 ? 0.094 -44.671 -8.619 1.00 77.88 151 PRO A N 1
AT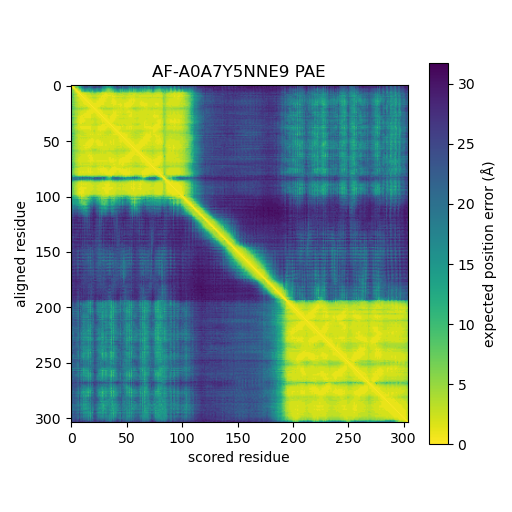OM 1117 C CA . PRO A 1 151 ? 1.107 -44.603 -9.663 1.00 77.88 151 PRO A CA 1
ATOM 1118 C C . PRO A 1 151 ? 0.811 -43.448 -10.625 1.00 77.88 151 PRO A C 1
ATOM 1120 O O . PRO A 1 151 ? -0.331 -43.233 -11.035 1.00 77.88 151 PRO A O 1
ATOM 1123 N N . ILE A 1 152 ? 1.858 -42.699 -10.968 1.00 78.00 152 ILE A N 1
ATOM 1124 C CA . ILE A 1 152 ? 1.789 -41.579 -11.907 1.00 78.00 152 ILE A CA 1
ATOM 1125 C C . ILE A 1 152 ? 1.373 -42.141 -13.277 1.00 78.00 152 ILE A C 1
ATOM 1127 O O . ILE A 1 152 ? 2.040 -43.054 -13.773 1.00 78.00 152 ILE A O 1
ATOM 1131 N N . PRO A 1 153 ? 0.283 -41.647 -13.893 1.00 81.62 153 PRO A N 1
ATOM 1132 C CA . PRO A 1 153 ? -0.127 -42.101 -15.213 1.00 81.62 153 PRO A CA 1
ATOM 1133 C C . PRO A 1 153 ? 0.963 -41.788 -16.254 1.00 81.62 153 PRO A C 1
ATOM 1135 O O . PRO A 1 153 ? 1.620 -40.747 -16.154 1.00 81.62 153 PRO A O 1
ATOM 1138 N N . PRO A 1 154 ? 1.168 -42.668 -17.251 1.00 81.25 154 PRO A N 1
ATOM 1139 C CA . PRO A 1 154 ? 2.162 -42.463 -18.296 1.00 81.25 154 PRO A CA 1
ATOM 1140 C C . PRO A 1 154 ? 1.904 -41.141 -19.020 1.00 81.25 154 PRO A C 1
ATOM 1142 O O . PRO A 1 154 ? 0.776 -40.828 -19.409 1.00 81.25 154 PRO A O 1
ATOM 1145 N N . GLN A 1 155 ? 2.966 -40.351 -19.162 1.00 79.94 155 GLN A N 1
ATOM 1146 C CA . GLN A 1 155 ? 2.911 -39.045 -19.799 1.00 79.94 155 GLN A CA 1
ATOM 1147 C C . GLN A 1 155 ? 2.510 -39.231 -21.274 1.00 79.94 155 GLN A C 1
ATOM 1149 O O . GLN A 1 155 ? 3.122 -40.055 -21.961 1.00 79.94 155 GLN A O 1
ATOM 1154 N N . PRO A 1 156 ? 1.480 -38.524 -21.774 1.00 83.94 156 PRO A N 1
ATOM 1155 C CA . PRO A 1 156 ? 1.084 -38.637 -23.170 1.00 83.94 156 PRO A CA 1
ATOM 1156 C C . PRO A 1 156 ? 2.250 -38.234 -24.090 1.00 83.94 156 PRO A C 1
ATOM 1158 O O . PRO A 1 156 ? 3.017 -37.330 -23.739 1.00 83.94 156 PRO A O 1
ATOM 1161 N N . PRO A 1 157 ? 2.402 -38.894 -25.254 1.00 82.56 157 PRO A N 1
ATOM 1162 C CA . PRO A 1 157 ? 3.481 -38.609 -26.192 1.00 82.56 157 PRO A CA 1
ATOM 1163 C C . PRO A 1 157 ? 3.453 -37.132 -26.588 1.00 82.56 157 PRO A C 1
ATOM 1165 O O . PRO A 1 157 ? 2.407 -36.598 -26.965 1.00 82.56 157 PRO A O 1
ATOM 1168 N N . GLN A 1 158 ? 4.604 -36.465 -26.470 1.00 81.75 158 GLN A N 1
ATOM 1169 C CA . GLN A 1 158 ? 4.733 -35.071 -26.879 1.00 81.75 158 GLN A CA 1
ATOM 1170 C C . GLN A 1 158 ? 4.408 -34.945 -28.375 1.00 81.75 158 GLN A C 1
ATOM 1172 O O . GLN A 1 158 ? 4.939 -35.718 -29.179 1.00 81.75 158 GLN A O 1
ATOM 1177 N N . PRO A 1 159 ? 3.550 -33.988 -28.767 1.00 85.06 159 PRO A N 1
ATOM 1178 C CA . PRO A 1 159 ? 3.288 -33.728 -30.172 1.00 85.06 159 PRO A CA 1
ATOM 1179 C C . PRO A 1 159 ? 4.581 -33.299 -30.889 1.00 85.06 159 PRO A C 1
ATOM 1181 O O . PRO A 1 159 ? 5.430 -32.638 -30.281 1.00 85.06 159 PRO A O 1
ATOM 1184 N N . PRO A 1 160 ? 4.744 -33.669 -32.172 1.00 85.69 160 PRO A N 1
ATOM 1185 C CA . PRO A 1 160 ? 5.912 -33.301 -32.961 1.00 85.69 160 PRO A CA 1
ATOM 1186 C C . PRO A 1 160 ? 6.072 -31.780 -33.010 1.00 85.69 160 PRO A C 1
ATOM 1188 O O . PRO A 1 160 ? 5.090 -31.038 -33.099 1.00 85.69 160 PRO A O 1
ATOM 1191 N N . ALA A 1 161 ? 7.323 -31.324 -32.937 1.00 82.31 161 ALA A N 1
ATOM 1192 C CA . ALA A 1 161 ? 7.645 -29.906 -32.986 1.00 82.31 161 ALA A CA 1
ATOM 1193 C C . ALA A 1 161 ? 7.079 -29.276 -34.274 1.00 82.31 161 ALA A C 1
ATOM 1195 O O . ALA A 1 161 ? 7.207 -29.871 -35.349 1.00 82.31 161 ALA A O 1
ATOM 1196 N N . PRO A 1 162 ? 6.451 -28.089 -34.193 1.00 85.06 162 PRO A N 1
ATOM 1197 C CA . PRO A 1 162 ? 5.940 -27.412 -35.373 1.00 85.06 162 PRO A CA 1
ATOM 1198 C C . PRO A 1 162 ? 7.085 -27.104 -36.357 1.00 85.06 162 PRO A C 1
ATOM 1200 O O . PRO A 1 162 ? 8.195 -26.780 -35.921 1.00 85.06 162 PRO A O 1
ATOM 1203 N N . PRO A 1 163 ? 6.834 -27.200 -37.676 1.00 83.12 163 PRO A N 1
ATOM 1204 C CA . PRO A 1 163 ? 7.827 -26.889 -38.698 1.00 83.12 163 PRO A CA 1
ATOM 1205 C C . PRO A 1 163 ? 8.322 -25.450 -38.535 1.00 83.12 163 PRO A C 1
ATOM 1207 O O . PRO A 1 163 ? 7.534 -24.527 -38.315 1.00 83.12 163 PRO A O 1
ATOM 1210 N N . GLN A 1 164 ? 9.642 -25.267 -38.621 1.00 80.56 164 GLN A N 1
ATOM 1211 C CA . GLN A 1 164 ? 10.248 -23.945 -38.511 1.00 80.56 164 GLN A CA 1
ATOM 1212 C C . GLN A 1 164 ? 9.712 -23.029 -39.622 1.00 80.56 164 GLN A C 1
ATOM 1214 O O . GLN A 1 164 ? 9.653 -23.451 -40.782 1.00 80.56 164 GLN A O 1
ATOM 1219 N N . PRO A 1 165 ? 9.320 -21.784 -39.297 1.00 81.69 165 PRO A N 1
ATOM 1220 C CA . PRO A 1 165 ? 8.909 -20.826 -40.308 1.00 81.69 165 PRO A CA 1
ATOM 1221 C C . PRO A 1 165 ? 10.068 -20.540 -41.283 1.00 81.69 165 PRO A C 1
ATOM 1223 O O . PRO A 1 165 ? 11.233 -20.574 -40.872 1.00 81.69 165 PRO A O 1
ATOM 1226 N N . PRO A 1 166 ? 9.769 -20.242 -42.563 1.00 80.94 166 PRO A N 1
ATOM 1227 C CA . PRO A 1 166 ? 10.773 -19.885 -43.559 1.00 80.94 166 PRO A CA 1
ATOM 1228 C C . PRO A 1 166 ? 11.654 -18.738 -43.058 1.00 80.94 166 PRO A C 1
ATOM 1230 O O . PRO A 1 166 ? 11.144 -17.735 -42.554 1.00 80.94 166 PRO A O 1
ATOM 1233 N N . GLN A 1 167 ? 12.974 -18.881 -43.194 1.00 78.00 167 GLN A N 1
ATOM 1234 C CA . GLN A 1 167 ? 13.911 -17.810 -42.864 1.00 78.00 167 GLN A CA 1
ATOM 1235 C C . GLN A 1 167 ? 13.578 -16.563 -43.691 1.00 78.00 167 GLN A C 1
ATOM 1237 O O . GLN A 1 167 ? 13.426 -16.637 -44.911 1.00 78.00 167 GLN A O 1
ATOM 1242 N N . ALA A 1 168 ? 13.454 -15.420 -43.014 1.00 78.19 168 ALA A N 1
ATOM 1243 C CA . ALA A 1 168 ? 13.258 -14.143 -43.683 1.00 78.19 168 ALA A CA 1
ATOM 1244 C C . ALA A 1 168 ? 14.448 -13.856 -44.625 1.00 78.19 168 ALA A C 1
ATOM 1246 O O . ALA A 1 168 ? 15.589 -14.162 -44.260 1.00 78.19 168 ALA A O 1
ATOM 1247 N N . PRO A 1 169 ? 14.212 -13.265 -45.812 1.00 77.81 169 PRO A N 1
ATOM 1248 C CA . PRO A 1 169 ? 15.272 -12.882 -46.738 1.00 77.81 169 PRO A CA 1
ATOM 1249 C C . PRO A 1 169 ? 16.310 -12.011 -46.032 1.00 77.81 169 PRO A C 1
ATOM 1251 O O . PRO A 1 169 ? 15.959 -11.033 -45.367 1.00 77.81 169 PRO A O 1
ATOM 1254 N N . GLN A 1 170 ? 17.587 -12.370 -46.165 1.00 74.81 170 GLN A N 1
ATOM 1255 C CA . GLN A 1 170 ? 18.665 -11.559 -45.615 1.00 74.81 170 GLN A CA 1
ATOM 1256 C C . GLN A 1 170 ? 18.660 -10.175 -46.285 1.00 74.81 170 GLN A C 1
ATOM 1258 O O . GLN A 1 170 ? 18.525 -10.094 -47.510 1.00 74.81 170 GLN A O 1
ATOM 1263 N N . PRO A 1 171 ? 18.791 -9.082 -45.512 1.00 77.75 171 PRO A N 1
ATOM 1264 C CA . PRO A 1 171 ? 18.910 -7.753 -46.085 1.00 77.75 171 PRO A CA 1
ATOM 1265 C C . PRO A 1 171 ? 20.169 -7.668 -46.967 1.00 77.75 171 PRO A C 1
ATOM 1267 O O . PRO A 1 171 ? 21.191 -8.278 -46.635 1.00 77.75 171 PRO A O 1
ATOM 1270 N N . PRO A 1 172 ? 20.110 -6.926 -48.087 1.00 77.56 172 PRO A N 1
ATOM 1271 C CA . PRO A 1 172 ? 21.241 -6.774 -48.991 1.00 77.56 172 PRO A CA 1
ATOM 1272 C C . PRO A 1 172 ? 22.436 -6.157 -48.263 1.00 77.56 172 PRO A C 1
ATOM 1274 O O . PRO A 1 172 ? 22.289 -5.264 -47.425 1.00 77.56 172 PRO A O 1
ATOM 1277 N N . SER A 1 173 ? 23.628 -6.648 -48.594 1.00 70.94 173 SER A N 1
ATOM 1278 C CA . SER A 1 173 ? 24.888 -6.132 -48.069 1.00 70.94 173 SER A CA 1
ATOM 1279 C C . SER A 1 173 ? 25.016 -4.627 -48.356 1.00 70.94 173 SER A C 1
ATOM 1281 O O . SER A 1 173 ? 24.675 -4.189 -49.459 1.00 70.94 173 SER A O 1
ATOM 1283 N N . PRO A 1 174 ? 25.500 -3.818 -47.395 1.00 69.44 174 PRO A N 1
ATOM 1284 C CA . PRO A 1 174 ? 25.677 -2.389 -47.607 1.00 69.44 174 PRO A CA 1
ATOM 1285 C C . PRO A 1 174 ? 26.706 -2.124 -48.722 1.00 69.44 174 PRO A C 1
ATOM 1287 O O . PRO A 1 174 ? 27.722 -2.822 -48.798 1.00 69.44 174 PRO A O 1
ATOM 1290 N N . PRO A 1 175 ? 26.472 -1.117 -49.583 1.00 68.50 175 PRO A N 1
ATOM 1291 C CA . PRO A 1 175 ? 27.378 -0.777 -50.671 1.00 68.50 175 PRO A CA 1
ATOM 1292 C C . PRO A 1 175 ? 28.735 -0.328 -50.123 1.00 68.50 175 PRO A C 1
ATOM 1294 O O . PRO A 1 175 ? 28.844 0.621 -49.347 1.00 68.50 175 PRO A O 1
ATOM 1297 N N . THR A 1 176 ? 29.786 -1.024 -50.548 1.00 59.97 176 THR A N 1
ATOM 1298 C CA . THR A 1 176 ? 31.181 -0.681 -50.269 1.00 59.97 176 THR A CA 1
ATOM 1299 C C . THR A 1 176 ? 31.601 0.434 -51.226 1.00 59.97 176 THR A C 1
ATOM 1301 O O . THR A 1 176 ? 32.038 0.178 -52.343 1.00 59.97 176 THR A O 1
ATOM 1304 N N . GLY A 1 177 ? 31.414 1.687 -50.819 1.00 63.34 177 GLY A N 1
ATOM 1305 C CA . GLY A 1 177 ? 31.861 2.850 -51.581 1.00 63.34 177 GLY A CA 1
ATOM 1306 C C . GLY A 1 177 ? 32.361 3.954 -50.648 1.00 63.34 177 GLY A C 1
ATOM 1307 O O . GLY A 1 177 ? 31.622 4.334 -49.738 1.00 63.34 177 GLY A O 1
ATOM 1308 N N . PRO A 1 178 ? 33.581 4.491 -50.841 1.00 60.97 178 PRO A N 1
ATOM 1309 C CA . PRO A 1 178 ? 34.063 5.658 -50.114 1.00 60.97 178 PRO A CA 1
ATOM 1310 C C . PRO A 1 178 ? 33.399 6.913 -50.698 1.00 60.97 178 PRO A C 1
ATOM 1312 O O . PRO A 1 178 ? 33.974 7.631 -51.511 1.00 60.97 178 PRO A O 1
ATOM 1315 N N . GLY A 1 179 ? 32.140 7.144 -50.326 1.00 57.84 179 GLY A N 1
ATOM 1316 C CA . GLY A 1 179 ? 31.472 8.420 -50.557 1.00 57.84 179 GLY A CA 1
ATOM 1317 C C . GLY A 1 179 ? 31.995 9.471 -49.568 1.00 57.84 179 GLY A C 1
ATOM 1318 O O . GLY A 1 179 ? 32.217 9.130 -48.403 1.00 57.84 179 GLY A O 1
ATOM 1319 N N . PRO A 1 180 ? 32.211 10.732 -49.989 1.00 63.19 180 PRO A N 1
ATOM 1320 C CA . PRO A 1 180 ? 32.605 11.810 -49.087 1.00 63.19 180 PRO A CA 1
ATOM 1321 C C . PRO A 1 180 ? 31.596 11.906 -47.941 1.00 63.19 180 PRO A C 1
ATOM 1323 O O . PRO A 1 180 ? 30.387 11.961 -48.170 1.00 63.19 180 PRO A O 1
ATOM 1326 N N . ALA A 1 181 ? 32.111 11.864 -46.711 1.00 56.41 181 ALA A N 1
ATOM 1327 C CA . ALA A 1 181 ? 31.314 11.852 -45.496 1.00 56.41 181 ALA A CA 1
ATOM 1328 C C . ALA A 1 181 ? 30.306 13.019 -45.516 1.00 56.41 181 ALA A C 1
ATOM 1330 O O . ALA A 1 181 ? 30.735 14.175 -45.592 1.00 56.41 181 ALA A O 1
ATOM 1331 N N . PRO A 1 182 ? 28.984 12.763 -45.458 1.00 62.91 182 PRO A N 1
ATOM 1332 C CA . PRO A 1 182 ? 28.029 13.828 -45.207 1.00 62.91 182 PRO A CA 1
ATOM 1333 C C . PRO A 1 182 ? 28.398 14.451 -43.862 1.00 62.91 182 PRO A C 1
ATOM 1335 O O . PRO A 1 182 ? 28.563 13.737 -42.871 1.00 62.91 182 PRO A O 1
ATOM 1338 N N . ALA A 1 183 ? 28.595 15.771 -43.864 1.00 62.44 183 ALA A N 1
ATOM 1339 C CA . ALA A 1 183 ? 28.922 16.544 -42.677 1.00 62.44 183 ALA A CA 1
ATOM 1340 C C . ALA A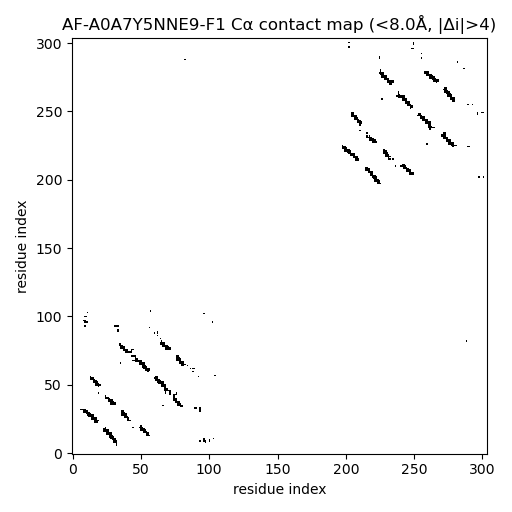 1 183 ? 28.004 16.112 -41.530 1.00 62.44 183 ALA A C 1
ATOM 1342 O O . ALA A 1 183 ? 26.778 16.184 -41.649 1.00 62.44 183 ALA A O 1
ATOM 1343 N N . SER A 1 184 ? 28.612 15.605 -40.457 1.00 64.38 184 SER A N 1
ATOM 1344 C CA . SER A 1 184 ? 27.915 15.184 -39.250 1.00 64.38 184 SER A CA 1
ATOM 1345 C C . SER A 1 184 ? 26.917 16.276 -38.864 1.00 64.38 184 SER A C 1
ATOM 1347 O O . SER A 1 184 ? 27.341 17.426 -38.718 1.00 64.38 184 SER A O 1
ATOM 1349 N N . PRO A 1 185 ? 25.612 15.973 -38.730 1.00 65.00 185 PRO A N 1
ATOM 1350 C CA . PRO A 1 185 ? 24.645 16.966 -38.302 1.00 65.00 185 PRO A CA 1
ATOM 1351 C C . PRO A 1 185 ? 25.125 17.525 -36.969 1.00 65.00 185 PRO A C 1
ATOM 1353 O O . PRO A 1 185 ? 25.335 16.775 -36.012 1.00 65.00 185 PRO A O 1
ATOM 1356 N N . THR A 1 186 ? 25.365 18.835 -36.945 1.00 67.94 186 THR A N 1
ATOM 1357 C CA . THR A 1 186 ? 25.760 19.576 -35.754 1.00 67.94 186 THR A CA 1
ATOM 1358 C C . THR A 1 186 ? 24.831 19.148 -34.617 1.00 67.94 186 THR A C 1
ATOM 1360 O O . THR A 1 186 ? 23.612 19.292 -34.768 1.00 67.94 186 THR A O 1
ATOM 1363 N N . PRO A 1 187 ? 25.346 18.557 -33.521 1.00 59.41 187 PRO A N 1
ATOM 1364 C CA . PRO A 1 187 ? 24.498 18.138 -32.419 1.00 59.41 187 PRO A CA 1
ATOM 1365 C C . PRO A 1 187 ? 23.701 19.363 -31.958 1.00 59.41 187 PRO A C 1
ATOM 1367 O O . PRO A 1 187 ? 24.291 20.438 -31.803 1.00 59.41 187 PRO A O 1
ATOM 1370 N N . PRO A 1 188 ? 22.369 19.247 -31.801 1.00 65.06 188 PRO A N 1
ATOM 1371 C CA . PRO A 1 188 ? 21.546 20.373 -31.396 1.00 65.06 188 PRO A CA 1
ATOM 1372 C C . PRO A 1 188 ? 22.133 20.984 -30.117 1.00 65.06 188 PRO A C 1
ATOM 1374 O O . PRO A 1 188 ? 22.575 20.230 -29.242 1.00 65.06 188 PRO A O 1
ATOM 1377 N N . PRO A 1 189 ? 22.174 22.324 -30.012 1.00 62.00 189 PRO A N 1
ATOM 1378 C CA . PRO A 1 189 ? 22.784 23.011 -28.886 1.00 62.00 189 PRO A CA 1
ATOM 1379 C C . PRO A 1 189 ? 22.178 22.471 -27.596 1.00 62.00 189 PRO A C 1
ATOM 1381 O O . PRO A 1 189 ? 20.965 22.533 -27.407 1.00 62.00 189 PRO A O 1
ATOM 1384 N N . TYR A 1 190 ? 23.047 21.863 -26.787 1.00 48.97 190 TYR A N 1
ATOM 1385 C CA . TYR A 1 190 ? 22.874 21.488 -25.389 1.00 48.97 190 TYR A CA 1
ATOM 1386 C C . TYR A 1 190 ? 21.408 21.496 -24.933 1.00 48.97 190 TYR A C 1
ATOM 1388 O O . TYR A 1 190 ? 20.919 22.464 -24.349 1.00 48.97 190 TYR A O 1
ATOM 1396 N N . ALA A 1 191 ? 20.682 20.414 -25.223 1.00 50.34 191 ALA A N 1
ATOM 1397 C CA . ALA A 1 191 ? 19.403 20.185 -24.574 1.00 50.34 191 ALA A CA 1
ATOM 1398 C C . ALA A 1 191 ? 19.695 20.075 -23.074 1.00 50.34 191 ALA A C 1
ATOM 1400 O O . ALA A 1 191 ? 20.250 19.073 -22.628 1.00 50.34 191 ALA A O 1
ATOM 1401 N N . GLY A 1 192 ? 19.411 21.152 -22.341 1.00 55.12 192 GLY A N 1
ATOM 1402 C CA . GLY A 1 192 ? 19.778 21.294 -20.941 1.00 55.12 192 GLY A CA 1
ATOM 1403 C C . GLY A 1 192 ? 19.266 20.146 -20.059 1.00 55.12 192 GLY A C 1
ATOM 1404 O O . GLY A 1 192 ? 18.427 19.348 -20.489 1.00 55.12 192 GLY A O 1
ATOM 1405 N N . PRO A 1 193 ? 19.748 20.066 -18.809 1.00 58.59 193 PRO A N 1
ATOM 1406 C CA . PRO A 1 193 ? 19.489 18.961 -17.878 1.00 58.59 193 PRO A CA 1
ATOM 1407 C C . PRO A 1 193 ? 18.006 18.625 -17.583 1.00 58.59 193 PRO A C 1
ATOM 1409 O O . PRO A 1 193 ? 17.724 17.604 -16.956 1.00 58.59 193 PRO A O 1
ATOM 1412 N N . GLU A 1 194 ? 17.042 19.404 -18.076 1.00 57.00 194 GLU A N 1
ATOM 1413 C CA . GLU A 1 194 ? 15.647 19.398 -17.631 1.00 57.00 194 GLU A CA 1
ATOM 1414 C C . GLU A 1 194 ? 14.658 18.825 -18.674 1.00 57.00 194 GLU A C 1
ATOM 1416 O O . GLU A 1 194 ? 13.663 19.448 -19.030 1.00 57.00 194 GLU A O 1
ATOM 1421 N N . ARG A 1 195 ? 14.889 17.612 -19.199 1.00 80.56 195 ARG A N 1
ATOM 1422 C CA . ARG A 1 195 ? 13.846 16.878 -19.971 1.00 80.56 195 ARG A CA 1
ATOM 1423 C C . ARG A 1 195 ? 12.944 15.996 -19.098 1.00 80.56 195 ARG A C 1
ATOM 1425 O O . ARG A 1 195 ? 12.147 15.210 -19.613 1.00 80.56 195 ARG A O 1
ATOM 1432 N N . ARG A 1 196 ? 13.096 16.059 -17.775 1.00 81.62 196 ARG A N 1
ATOM 1433 C CA . ARG A 1 196 ? 12.370 15.193 -16.840 1.00 81.62 196 ARG A CA 1
ATOM 1434 C C . ARG A 1 196 ? 11.015 15.816 -16.518 1.00 81.62 196 ARG A C 1
ATOM 1436 O O . ARG A 1 196 ? 10.935 16.982 -16.167 1.00 81.62 196 ARG A O 1
ATOM 1443 N N . ARG A 1 197 ? 9.945 15.021 -16.620 1.00 87.88 197 ARG A N 1
ATOM 1444 C CA . ARG A 1 197 ? 8.575 15.467 -16.299 1.00 87.88 197 ARG A CA 1
ATOM 1445 C C . ARG A 1 197 ? 8.289 15.533 -14.799 1.00 87.88 197 ARG A C 1
ATOM 1447 O O . ARG A 1 197 ? 7.331 16.178 -14.398 1.00 87.88 197 ARG A O 1
ATOM 1454 N N . ALA A 1 198 ? 9.082 14.836 -13.989 1.00 89.56 198 ALA A N 1
ATOM 1455 C CA . ALA A 1 198 ? 8.937 14.814 -12.541 1.00 89.56 198 ALA A CA 1
ATOM 1456 C C . ALA A 1 198 ? 10.317 14.750 -11.867 1.00 89.56 198 ALA A C 1
ATOM 1458 O O . ALA A 1 198 ? 11.215 14.072 -12.393 1.00 89.56 198 ALA A O 1
ATOM 1459 N N . PRO A 1 199 ? 10.485 15.408 -10.707 1.00 92.56 199 PRO A N 1
ATOM 1460 C CA . PRO A 1 199 ? 11.698 15.301 -9.912 1.00 92.56 199 PRO A CA 1
ATOM 1461 C C . PRO A 1 199 ? 11.903 13.854 -9.446 1.00 92.56 199 PRO A C 1
ATOM 1463 O O . PRO A 1 199 ? 10.951 13.148 -9.103 1.00 92.56 199 PRO A O 1
ATOM 1466 N N . ARG A 1 200 ? 13.162 13.407 -9.460 1.00 94.94 200 ARG A N 1
ATOM 1467 C CA . ARG A 1 200 ? 13.585 12.086 -8.979 1.00 94.94 200 ARG A CA 1
ATOM 1468 C C . ARG A 1 200 ? 14.343 12.254 -7.676 1.00 94.94 200 ARG A C 1
ATOM 1470 O O . ARG A 1 200 ? 15.228 13.100 -7.584 1.00 94.94 200 ARG A O 1
ATOM 1477 N N . ILE A 1 201 ? 14.001 11.428 -6.701 1.00 95.25 201 ILE A N 1
ATOM 1478 C CA . ILE A 1 201 ? 14.624 11.398 -5.386 1.00 95.25 201 ILE A CA 1
ATOM 1479 C C . ILE A 1 201 ? 15.459 10.122 -5.318 1.00 95.25 201 ILE A C 1
ATOM 1481 O O . ILE A 1 201 ? 14.948 9.026 -5.559 1.00 95.25 201 ILE A O 1
ATOM 1485 N N . HIS A 1 202 ? 16.747 10.264 -5.009 1.00 95.38 202 HIS A N 1
ATOM 1486 C CA . HIS A 1 202 ? 17.604 9.118 -4.723 1.00 95.38 202 HIS A CA 1
ATOM 1487 C C . HIS A 1 202 ? 17.191 8.509 -3.389 1.00 95.38 202 HIS A C 1
ATOM 1489 O O . HIS A 1 202 ? 17.261 9.163 -2.349 1.00 95.38 202 HIS A O 1
ATOM 1495 N N . MET A 1 203 ? 16.716 7.270 -3.441 1.00 94.50 203 MET A N 1
ATOM 1496 C CA . MET A 1 203 ? 16.152 6.577 -2.297 1.00 94.50 203 MET A CA 1
ATOM 1497 C C . MET A 1 203 ? 16.352 5.074 -2.480 1.00 94.50 203 MET A C 1
ATOM 1499 O O . MET A 1 203 ? 16.018 4.558 -3.542 1.00 94.50 203 MET A O 1
ATOM 1503 N N . GLN A 1 204 ? 16.890 4.393 -1.463 1.00 95.00 204 GLN A N 1
ATOM 1504 C CA . GLN A 1 204 ? 17.097 2.942 -1.463 1.00 95.00 204 GLN A CA 1
ATOM 1505 C C . GLN A 1 204 ? 15.978 2.249 -0.681 1.00 95.00 204 GLN A C 1
ATOM 1507 O O . GLN A 1 204 ? 16.082 1.983 0.513 1.00 95.00 204 GLN A O 1
ATOM 1512 N N . LEU A 1 205 ? 14.874 1.987 -1.369 1.00 96.44 205 LEU A N 1
ATOM 1513 C CA . LEU A 1 205 ? 13.785 1.139 -0.888 1.00 96.44 205 LEU A CA 1
ATOM 1514 C C . LEU A 1 205 ? 13.956 -0.290 -1.391 1.00 96.44 205 LEU A C 1
ATOM 1516 O O . LEU A 1 205 ? 14.256 -0.490 -2.574 1.00 96.44 205 LEU A O 1
ATOM 1520 N N . GLU A 1 206 ? 13.664 -1.263 -0.530 1.00 96.75 206 GLU A N 1
ATOM 1521 C CA . GLU A 1 206 ? 13.391 -2.632 -0.964 1.00 96.75 206 GLU A CA 1
ATOM 1522 C C . GLU A 1 206 ? 12.094 -2.642 -1.782 1.00 96.75 206 GLU A C 1
ATOM 1524 O O . GLU A 1 206 ? 11.106 -1.988 -1.435 1.00 96.75 206 GLU A O 1
ATOM 1529 N N . LEU A 1 207 ? 12.078 -3.379 -2.887 1.00 97.06 207 LEU A N 1
ATOM 1530 C CA . LEU A 1 207 ? 10.875 -3.564 -3.683 1.00 97.06 207 LEU A CA 1
ATOM 1531 C C . LEU A 1 207 ? 10.742 -4.994 -4.190 1.00 97.06 207 LEU A C 1
ATOM 1533 O O . LEU A 1 207 ? 11.722 -5.696 -4.435 1.00 97.06 207 LEU A O 1
ATOM 1537 N N . ARG A 1 208 ? 9.494 -5.402 -4.409 1.00 97.88 208 ARG A N 1
ATOM 1538 C CA . ARG A 1 208 ? 9.162 -6.638 -5.120 1.00 97.88 208 ARG A CA 1
ATOM 1539 C C . ARG A 1 208 ? 8.632 -6.288 -6.499 1.00 97.88 208 ARG A C 1
ATOM 1541 O O . ARG A 1 208 ? 7.567 -5.681 -6.616 1.00 97.88 208 ARG A O 1
ATOM 1548 N N . LEU A 1 209 ? 9.381 -6.666 -7.528 1.00 98.12 209 LEU A N 1
ATOM 1549 C CA . LEU A 1 209 ? 9.021 -6.488 -8.927 1.00 98.12 209 LEU A CA 1
ATOM 1550 C C . LEU A 1 209 ? 8.378 -7.777 -9.434 1.00 98.12 209 LEU A C 1
ATOM 1552 O O . LEU A 1 209 ? 9.047 -8.794 -9.605 1.00 98.12 209 LEU A O 1
ATOM 1556 N N . ARG A 1 210 ? 7.069 -7.747 -9.669 1.00 98.38 210 ARG A N 1
ATOM 1557 C CA . ARG A 1 210 ? 6.323 -8.876 -10.221 1.00 98.38 210 ARG A CA 1
ATOM 1558 C C . ARG A 1 210 ? 6.093 -8.666 -11.710 1.00 98.38 210 ARG A C 1
ATOM 1560 O O . ARG A 1 210 ? 5.427 -7.713 -12.113 1.00 98.38 210 ARG A O 1
ATOM 1567 N N . THR A 1 211 ? 6.625 -9.585 -12.499 1.00 97.75 211 THR A N 1
ATOM 1568 C CA . THR A 1 211 ? 6.347 -9.737 -13.926 1.00 97.75 211 THR A CA 1
ATOM 1569 C C . THR A 1 211 ? 5.240 -10.792 -14.102 1.00 97.75 211 THR A C 1
ATOM 1571 O O . THR A 1 211 ? 4.878 -11.484 -13.142 1.00 97.75 211 THR A O 1
ATOM 1574 N N . PRO A 1 212 ? 4.680 -10.956 -15.309 1.00 95.69 212 PRO A N 1
ATOM 1575 C CA . PRO A 1 212 ? 3.816 -12.087 -15.642 1.00 95.69 212 PRO A CA 1
ATOM 1576 C C . PRO A 1 212 ? 4.452 -13.459 -15.376 1.00 95.69 212 PRO A C 1
ATOM 1578 O O . PRO A 1 212 ? 3.734 -14.424 -15.125 1.00 95.69 212 PRO A O 1
ATOM 1581 N N . ARG A 1 213 ? 5.786 -13.551 -15.432 1.00 95.62 213 ARG A N 1
ATOM 1582 C CA . ARG A 1 213 ? 6.536 -14.816 -15.402 1.00 95.62 213 ARG A CA 1
ATOM 1583 C C . ARG A 1 213 ? 7.186 -15.116 -14.053 1.00 95.62 213 ARG A C 1
ATOM 1585 O O . ARG A 1 213 ? 7.438 -16.277 -13.748 1.00 95.62 213 ARG A O 1
ATOM 1592 N N . SER A 1 214 ? 7.467 -14.097 -13.249 1.00 96.75 214 SER A N 1
ATOM 1593 C CA . SER A 1 214 ? 8.334 -14.218 -12.076 1.00 96.75 214 SER A CA 1
ATOM 1594 C C . SER A 1 214 ? 8.130 -13.077 -11.077 1.00 96.75 214 SER A C 1
ATOM 1596 O O . SER A 1 214 ? 7.512 -12.048 -11.360 1.00 96.75 214 SER A O 1
ATOM 1598 N N . ILE A 1 215 ? 8.655 -13.260 -9.865 1.00 97.31 215 ILE A N 1
ATOM 1599 C CA . ILE A 1 215 ? 8.724 -12.222 -8.834 1.00 97.31 215 ILE A CA 1
ATOM 1600 C C . ILE A 1 215 ? 10.190 -12.060 -8.455 1.00 97.31 215 ILE A C 1
ATOM 1602 O O . ILE A 1 215 ? 10.835 -13.031 -8.073 1.00 97.31 215 ILE A O 1
ATOM 1606 N N . HIS A 1 216 ? 10.692 -10.834 -8.546 1.00 97.50 216 HIS A N 1
ATOM 1607 C CA . HIS A 1 216 ? 12.065 -10.480 -8.218 1.00 97.50 216 HIS A CA 1
ATOM 1608 C C . HIS A 1 216 ? 12.092 -9.563 -6.997 1.00 97.50 216 HIS A C 1
ATOM 1610 O O . HIS A 1 216 ? 11.255 -8.664 -6.868 1.00 97.50 216 HIS A O 1
ATOM 1616 N N . THR A 1 217 ? 13.073 -9.764 -6.124 1.00 97.19 217 THR A N 1
ATOM 1617 C CA . THR A 1 217 ? 13.435 -8.783 -5.097 1.00 97.19 217 THR A CA 1
ATOM 1618 C C . THR A 1 217 ? 14.470 -7.838 -5.691 1.00 97.19 217 THR A C 1
ATOM 1620 O O . THR A 1 217 ? 15.399 -8.274 -6.366 1.00 97.19 217 THR A O 1
ATOM 1623 N N . ALA A 1 218 ? 14.283 -6.542 -5.483 1.00 97.62 218 ALA A N 1
ATOM 1624 C CA . ALA A 1 218 ? 15.101 -5.499 -6.080 1.00 97.62 218 ALA A CA 1
ATOM 1625 C C . ALA A 1 218 ? 15.230 -4.311 -5.122 1.00 97.62 218 ALA A C 1
ATOM 1627 O O . ALA A 1 218 ? 14.539 -4.232 -4.103 1.00 97.62 218 ALA A O 1
ATOM 1628 N N . GLN A 1 219 ? 16.106 -3.372 -5.464 1.00 97.44 219 GLN A N 1
ATOM 1629 C CA . GLN A 1 219 ? 16.255 -2.114 -4.737 1.00 97.44 219 GLN A CA 1
ATOM 1630 C C . GLN A 1 219 ? 16.044 -0.930 -5.672 1.00 97.44 219 GLN A C 1
ATOM 1632 O O . GLN A 1 219 ? 16.402 -0.977 -6.847 1.00 97.44 219 GLN A O 1
ATOM 1637 N N . THR A 1 220 ? 15.435 0.138 -5.169 1.00 97.88 220 THR A N 1
ATOM 1638 C CA . THR A 1 220 ? 15.331 1.392 -5.926 1.00 97.88 220 THR A CA 1
ATOM 1639 C C . THR A 1 220 ? 16.685 2.107 -5.933 1.00 97.88 220 THR A C 1
ATOM 1641 O O . THR A 1 220 ? 17.400 2.130 -4.935 1.00 97.88 220 THR A O 1
ATOM 1644 N N . VAL A 1 221 ? 17.045 2.673 -7.084 1.00 97.31 221 VAL A N 1
ATOM 1645 C CA . VAL A 1 221 ? 18.196 3.577 -7.258 1.00 97.31 221 VAL A CA 1
ATOM 1646 C C . VAL A 1 221 ? 17.722 5.026 -7.146 1.00 97.31 221 VAL A C 1
ATOM 1648 O O . VAL A 1 221 ? 18.330 5.863 -6.474 1.00 97.31 221 VAL A O 1
ATOM 1651 N N . ASP A 1 222 ? 16.607 5.316 -7.814 1.00 97.06 222 ASP A N 1
ATOM 1652 C CA . ASP A 1 222 ? 15.876 6.571 -7.731 1.00 97.06 222 ASP A CA 1
ATOM 1653 C C . ASP A 1 222 ? 14.390 6.317 -7.982 1.00 97.06 222 ASP A C 1
ATOM 1655 O O . ASP A 1 222 ? 14.006 5.359 -8.663 1.00 97.06 222 ASP A O 1
ATOM 1659 N N . VAL A 1 223 ? 13.544 7.177 -7.428 1.00 97.31 223 VAL A N 1
ATOM 1660 C CA . VAL A 1 223 ? 12.097 7.085 -7.606 1.00 97.31 223 VAL A CA 1
ATOM 1661 C C . VAL A 1 223 ? 11.495 8.478 -7.795 1.00 97.31 223 VAL A C 1
ATOM 1663 O O . VAL A 1 223 ? 12.018 9.484 -7.318 1.00 97.31 223 VAL A O 1
ATOM 1666 N N . SER A 1 224 ? 10.389 8.544 -8.524 1.00 97.12 224 SER A N 1
ATOM 1667 C CA . SER A 1 224 ? 9.610 9.751 -8.800 1.00 97.12 224 SER A CA 1
ATOM 1668 C C . SER A 1 224 ? 8.118 9.423 -8.774 1.00 97.12 224 SER A C 1
ATOM 1670 O O . SER A 1 224 ? 7.733 8.252 -8.746 1.00 97.12 224 SER A O 1
ATOM 1672 N N . MET A 1 225 ? 7.263 10.443 -8.875 1.00 96.38 225 MET A N 1
ATOM 1673 C CA . MET A 1 225 ? 5.807 10.244 -8.959 1.00 96.38 225 MET A CA 1
ATOM 1674 C C . MET A 1 225 ? 5.377 9.394 -10.170 1.00 96.38 225 MET A C 1
ATOM 1676 O O . MET A 1 225 ? 4.399 8.642 -10.102 1.00 96.38 225 MET A O 1
ATOM 1680 N N . ILE A 1 226 ? 6.145 9.465 -11.263 1.00 97.44 226 ILE A N 1
ATOM 1681 C CA . ILE A 1 226 ? 5.817 8.850 -12.558 1.00 97.44 226 ILE A CA 1
ATOM 1682 C C . ILE A 1 226 ? 6.601 7.568 -12.859 1.00 97.44 226 ILE A C 1
ATOM 1684 O O . ILE A 1 226 ? 6.321 6.906 -13.851 1.00 97.44 226 ILE A O 1
ATOM 1688 N N . GLY A 1 227 ? 7.601 7.207 -12.056 1.00 97.69 227 GLY A N 1
ATOM 1689 C CA . GLY A 1 227 ? 8.425 6.035 -12.342 1.00 97.69 227 GLY A CA 1
ATOM 1690 C C . GLY A 1 227 ? 9.576 5.824 -11.372 1.00 97.69 227 GLY A C 1
ATOM 1691 O O . GLY A 1 227 ? 9.855 6.673 -10.525 1.00 97.69 227 GLY A O 1
ATOM 1692 N N . ALA A 1 228 ? 10.264 4.699 -11.535 1.00 98.06 228 ALA A N 1
ATOM 1693 C CA . ALA A 1 228 ? 11.392 4.281 -10.712 1.00 98.06 228 ALA A CA 1
ATOM 1694 C C . ALA A 1 228 ? 12.524 3.716 -11.568 1.00 98.06 228 ALA A C 1
ATOM 1696 O O . ALA A 1 228 ? 12.270 3.058 -12.578 1.00 98.06 228 ALA A O 1
ATOM 1697 N N . THR A 1 229 ? 13.763 3.911 -11.130 1.00 98.31 229 THR A N 1
ATOM 1698 C CA . THR A 1 229 ? 14.898 3.095 -11.569 1.00 98.31 229 THR A CA 1
ATOM 1699 C C . THR A 1 229 ? 15.172 2.056 -10.489 1.00 98.31 229 THR A C 1
ATOM 1701 O O . THR A 1 229 ? 15.355 2.413 -9.325 1.00 98.31 229 THR A O 1
ATOM 1704 N N . VAL A 1 230 ? 15.205 0.779 -10.859 1.00 98.12 230 VAL A N 1
ATOM 1705 C CA . VAL A 1 230 ? 15.412 -0.340 -9.931 1.00 98.12 230 VAL A CA 1
ATOM 1706 C C . VAL A 1 230 ? 16.644 -1.146 -10.322 1.00 98.12 230 VAL A C 1
ATOM 1708 O O . VAL A 1 230 ? 16.855 -1.407 -11.500 1.00 98.12 230 VAL A O 1
ATOM 1711 N N . ALA A 1 231 ? 17.455 -1.539 -9.347 1.00 98.00 231 ALA A N 1
ATOM 1712 C CA . ALA A 1 231 ? 18.522 -2.515 -9.507 1.00 98.00 231 ALA A CA 1
ATOM 1713 C C . ALA A 1 231 ? 17.972 -3.904 -9.165 1.00 98.00 231 ALA A C 1
ATOM 1715 O O . ALA A 1 231 ? 17.464 -4.123 -8.062 1.00 98.00 231 ALA A O 1
ATOM 1716 N N . VAL A 1 232 ? 18.039 -4.826 -10.121 1.00 97.94 232 VAL A N 1
ATOM 1717 C CA . VAL A 1 232 ? 17.475 -6.176 -10.010 1.00 97.94 232 VAL A CA 1
ATOM 1718 C C . VAL A 1 232 ? 18.431 -7.198 -10.617 1.00 97.94 232 VAL A C 1
ATOM 1720 O O . VAL A 1 232 ? 19.060 -6.918 -11.638 1.00 97.94 232 VAL A O 1
ATOM 1723 N N . SER A 1 233 ? 18.541 -8.370 -9.992 1.00 97.62 233 SER A N 1
ATOM 1724 C CA . SER A 1 233 ? 19.322 -9.493 -10.509 1.00 97.62 233 SER A CA 1
ATOM 1725 C C . SER A 1 233 ? 18.457 -10.439 -11.346 1.00 97.62 233 SER A C 1
ATOM 1727 O O . SER A 1 233 ? 17.271 -10.637 -11.057 1.00 97.62 233 SER A O 1
ATOM 1729 N N . ASP A 1 234 ? 19.056 -11.027 -12.384 1.00 95.00 234 ASP A N 1
ATOM 1730 C CA . ASP A 1 234 ? 18.472 -12.118 -13.182 1.00 95.00 234 ASP A CA 1
ATOM 1731 C C . ASP A 1 234 ? 17.087 -11.800 -13.773 1.00 95.00 234 ASP A C 1
ATOM 1733 O O . ASP A 1 234 ? 16.194 -12.650 -13.848 1.00 95.00 234 ASP A O 1
ATOM 1737 N N . LEU A 1 235 ? 16.870 -10.547 -14.182 1.00 96.38 235 LEU A N 1
ATOM 1738 C CA . LEU A 1 235 ? 15.583 -10.129 -14.723 1.00 96.38 235 LEU A CA 1
ATOM 1739 C C . LEU A 1 235 ? 15.349 -10.720 -16.120 1.00 96.38 235 LEU A C 1
ATOM 1741 O O . LEU A 1 235 ? 15.980 -10.319 -17.095 1.00 96.38 235 LEU A O 1
ATOM 1745 N N . GLN A 1 236 ? 14.352 -11.595 -16.233 1.00 95.38 236 GLN A N 1
ATOM 1746 C CA . GLN A 1 236 ? 13.886 -12.158 -17.503 1.00 95.38 236 GLN A CA 1
ATOM 1747 C C . GLN A 1 236 ? 12.624 -11.441 -18.005 1.00 95.38 236 GLN A C 1
ATOM 1749 O O . GLN A 1 236 ? 11.578 -12.059 -18.198 1.00 95.38 236 GLN A O 1
ATOM 1754 N N . ALA A 1 237 ? 12.708 -10.124 -18.189 1.00 95.81 237 ALA A N 1
ATOM 1755 C CA . ALA A 1 237 ? 11.602 -9.297 -18.672 1.00 95.81 237 ALA A CA 1
ATOM 1756 C C . ALA A 1 237 ? 11.990 -8.516 -19.932 1.00 95.81 237 ALA A C 1
ATOM 1758 O O . ALA A 1 237 ? 13.168 -8.254 -20.176 1.00 95.81 237 ALA A O 1
ATOM 1759 N N . GLN A 1 238 ? 10.999 -8.142 -20.737 1.00 97.56 238 GLN A N 1
ATOM 1760 C CA . GLN A 1 238 ? 11.187 -7.355 -21.954 1.00 97.56 238 GLN A CA 1
ATOM 1761 C C . GLN A 1 238 ? 10.726 -5.906 -21.760 1.00 97.56 238 GLN A C 1
ATOM 1763 O O . GLN A 1 238 ? 9.854 -5.597 -20.948 1.00 97.56 238 GLN A O 1
ATOM 1768 N N . ILE A 1 239 ? 11.314 -4.990 -22.530 1.00 98.06 239 ILE A N 1
ATOM 1769 C CA . ILE A 1 239 ? 10.826 -3.609 -22.603 1.00 98.06 239 ILE A CA 1
ATOM 1770 C C . ILE A 1 239 ? 9.393 -3.633 -23.157 1.00 98.06 239 ILE A C 1
ATOM 1772 O O . ILE A 1 239 ? 9.110 -4.331 -24.125 1.00 98.06 239 ILE A O 1
ATOM 1776 N N . GLY A 1 240 ? 8.493 -2.874 -22.537 1.00 97.88 240 GLY A N 1
ATOM 1777 C CA . GLY A 1 240 ? 7.060 -2.874 -22.831 1.00 97.88 240 GLY A CA 1
ATOM 1778 C C . GLY A 1 240 ? 6.248 -3.865 -21.993 1.00 97.88 240 GLY A C 1
ATOM 1779 O O . GLY A 1 240 ? 5.021 -3.804 -22.022 1.00 97.88 240 GLY A O 1
ATOM 1780 N N . GLU A 1 241 ? 6.892 -4.740 -21.215 1.00 98.12 241 GLU A N 1
ATOM 1781 C CA . GLU A 1 241 ? 6.193 -5.708 -20.367 1.00 98.12 241 GLU A CA 1
ATOM 1782 C C . GLU A 1 241 ? 5.514 -5.001 -19.175 1.00 98.12 241 GLU A C 1
ATOM 1784 O O . GLU A 1 241 ? 6.157 -4.181 -18.500 1.00 98.12 241 GLU A O 1
ATOM 1789 N N . PRO A 1 242 ? 4.223 -5.286 -18.903 1.00 98.12 242 PRO A N 1
ATOM 1790 C CA . PRO A 1 242 ? 3.539 -4.750 -17.737 1.00 98.12 242 PRO A CA 1
ATOM 1791 C C . PRO A 1 242 ? 4.080 -5.406 -16.467 1.00 98.12 242 PRO A C 1
ATOM 1793 O O . PRO A 1 242 ? 4.279 -6.619 -16.406 1.00 98.12 242 PRO A O 1
ATOM 1796 N N . VAL A 1 243 ? 4.282 -4.607 -15.427 1.00 98.44 243 VAL A N 1
ATOM 1797 C CA . VAL A 1 243 ? 4.802 -5.059 -14.136 1.00 98.44 243 VAL A CA 1
ATOM 1798 C C . VAL A 1 243 ? 4.041 -4.461 -12.974 1.00 98.44 243 VAL A C 1
ATOM 1800 O O . VAL A 1 243 ? 3.462 -3.379 -13.057 1.00 98.44 243 VAL A O 1
ATOM 1803 N N . ILE A 1 244 ? 4.092 -5.171 -11.854 1.00 98.25 244 ILE A N 1
ATOM 1804 C CA . ILE A 1 244 ? 3.586 -4.710 -10.571 1.00 98.25 24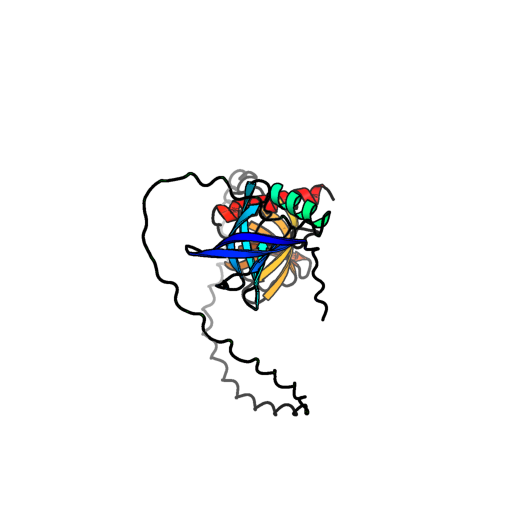4 ILE A CA 1
ATOM 1805 C C . ILE A 1 244 ? 4.789 -4.473 -9.664 1.00 98.25 244 ILE A C 1
ATOM 1807 O O . ILE A 1 244 ? 5.548 -5.393 -9.365 1.00 98.25 244 ILE A O 1
ATOM 1811 N N . VAL A 1 245 ? 4.948 -3.239 -9.210 1.00 98.19 245 VAL A N 1
ATOM 1812 C CA . VAL A 1 245 ? 5.995 -2.814 -8.286 1.00 98.19 245 VAL A CA 1
ATOM 1813 C C . VAL A 1 245 ? 5.383 -2.678 -6.901 1.00 98.19 245 VAL A C 1
ATOM 1815 O O . VAL A 1 245 ? 4.478 -1.871 -6.705 1.00 98.19 245 VAL A O 1
ATOM 1818 N N . ASN A 1 246 ? 5.867 -3.448 -5.930 1.00 97.81 246 ASN A N 1
ATOM 1819 C CA . ASN A 1 246 ? 5.522 -3.245 -4.527 1.00 97.81 246 ASN A CA 1
ATOM 1820 C C . ASN A 1 246 ? 6.707 -2.615 -3.795 1.00 97.81 246 ASN A C 1
ATOM 1822 O O . ASN A 1 246 ? 7.689 -3.306 -3.532 1.00 97.81 246 ASN A O 1
ATOM 1826 N N . LEU A 1 247 ? 6.624 -1.318 -3.510 1.00 97.44 247 LEU A N 1
ATOM 1827 C CA . LEU A 1 247 ? 7.651 -0.557 -2.796 1.00 97.44 247 LEU A CA 1
ATOM 1828 C C . LEU A 1 247 ? 7.478 -0.785 -1.296 1.00 97.44 247 LEU A C 1
ATOM 1830 O O . LEU A 1 247 ? 6.370 -0.617 -0.802 1.00 97.44 247 LEU A O 1
ATOM 1834 N N . ILE A 1 248 ? 8.531 -1.156 -0.575 1.00 94.31 248 ILE A N 1
ATOM 1835 C CA . ILE A 1 248 ? 8.477 -1.461 0.860 1.00 94.31 248 ILE A CA 1
ATOM 1836 C C . ILE A 1 248 ? 9.249 -0.377 1.610 1.00 94.31 248 ILE A C 1
ATOM 1838 O O . ILE A 1 248 ? 10.397 -0.079 1.281 1.00 94.31 248 ILE A O 1
ATOM 1842 N N . GLN A 1 249 ? 8.616 0.238 2.609 1.00 91.50 249 GLN A N 1
ATOM 1843 C CA . GLN A 1 249 ? 9.268 1.262 3.418 1.00 91.50 249 GLN A CA 1
ATOM 1844 C C . GLN A 1 249 ? 10.257 0.608 4.407 1.00 91.50 249 GLN A C 1
ATOM 1846 O O . GLN A 1 249 ? 9.846 -0.267 5.177 1.00 91.50 249 GLN A O 1
ATOM 1851 N N . PRO A 1 250 ? 11.532 1.049 4.442 1.00 86.69 250 PRO A N 1
ATOM 1852 C CA . PRO A 1 250 ? 12.554 0.513 5.335 1.00 86.69 250 PRO A CA 1
ATOM 1853 C C . PRO A 1 250 ? 12.112 0.489 6.799 1.00 86.69 250 PRO A C 1
ATOM 1855 O O . PRO A 1 250 ? 11.515 1.445 7.292 1.00 86.69 250 PRO A O 1
ATOM 1858 N N . GLY A 1 251 ? 12.400 -0.614 7.494 1.00 83.94 251 GLY A N 1
ATOM 1859 C CA . GLY A 1 251 ? 12.083 -0.779 8.918 1.00 83.94 251 GLY A CA 1
ATOM 1860 C C . GLY A 1 251 ? 10.594 -0.944 9.240 1.00 83.94 251 GLY A C 1
ATOM 1861 O O . GLY A 1 251 ? 10.235 -1.061 10.409 1.00 83.94 251 GLY A O 1
ATOM 1862 N N . THR A 1 252 ? 9.718 -0.985 8.232 1.00 85.38 252 THR A N 1
ATOM 1863 C CA . THR A 1 252 ? 8.272 -1.143 8.421 1.00 85.38 252 THR A CA 1
ATOM 1864 C C . THR A 1 252 ? 7.726 -2.283 7.565 1.00 85.38 252 THR A C 1
ATOM 1866 O O . THR A 1 252 ? 8.348 -2.719 6.601 1.00 85.38 252 THR A O 1
ATOM 1869 N N . SER A 1 253 ? 6.525 -2.761 7.890 1.00 83.50 253 SER A N 1
ATOM 1870 C CA . SER A 1 253 ? 5.754 -3.648 7.009 1.00 83.50 253 SER A CA 1
ATOM 1871 C C . SER A 1 253 ? 4.918 -2.886 5.978 1.00 83.50 253 SER A C 1
ATOM 1873 O O . SER A 1 253 ? 4.122 -3.499 5.266 1.00 83.50 253 SER A O 1
ATOM 1875 N N . PHE A 1 254 ? 5.049 -1.557 5.909 1.00 84.75 254 PHE A N 1
ATOM 1876 C CA . PHE A 1 254 ? 4.251 -0.744 5.009 1.00 84.75 254 PHE A CA 1
ATOM 1877 C C . PHE A 1 254 ? 4.762 -0.894 3.578 1.00 84.75 254 PHE A C 1
ATOM 1879 O O . PHE A 1 254 ? 5.961 -0.783 3.313 1.00 84.75 254 PHE A O 1
ATOM 1886 N N . SER A 1 255 ? 3.846 -1.160 2.648 1.00 93.25 255 SER A N 1
ATOM 1887 C CA . SER A 1 255 ? 4.187 -1.271 1.236 1.00 93.25 255 SER A CA 1
ATOM 1888 C C . SER A 1 255 ? 3.159 -0.593 0.346 1.00 93.25 255 SER A C 1
ATOM 1890 O O . SER A 1 255 ? 1.967 -0.581 0.653 1.00 93.25 255 SER A O 1
ATOM 1892 N N . PHE A 1 256 ? 3.633 -0.020 -0.757 1.00 97.06 256 PHE A N 1
ATOM 1893 C CA . PHE A 1 256 ? 2.810 0.666 -1.737 1.00 97.06 256 PHE A CA 1
ATOM 1894 C C . PHE A 1 256 ? 2.927 -0.013 -3.100 1.00 97.06 256 PHE A C 1
ATOM 1896 O O . PHE A 1 256 ? 3.997 -0.062 -3.714 1.00 97.06 256 PHE A O 1
ATOM 1903 N N . ARG A 1 257 ? 1.793 -0.503 -3.604 1.00 96.94 257 ARG A N 1
ATOM 1904 C CA . ARG A 1 257 ? 1.704 -1.161 -4.909 1.00 96.94 257 ARG A CA 1
ATOM 1905 C C . ARG A 1 257 ? 1.439 -0.149 -6.030 1.00 96.94 257 ARG A C 1
ATOM 1907 O O . ARG A 1 257 ? 0.419 0.544 -6.010 1.00 96.94 257 ARG A O 1
ATOM 1914 N N . ARG A 1 258 ? 2.296 -0.148 -7.055 1.00 97.50 258 ARG A N 1
ATOM 1915 C CA . ARG A 1 258 ? 2.140 0.570 -8.332 1.00 97.50 258 ARG A CA 1
ATOM 1916 C C . ARG A 1 258 ? 2.155 -0.425 -9.487 1.00 97.50 258 ARG A C 1
ATOM 1918 O O . ARG A 1 258 ? 3.026 -1.284 -9.547 1.00 97.50 258 ARG A O 1
ATOM 1925 N N . ASP A 1 259 ? 1.229 -0.280 -10.424 1.00 98.12 259 ASP A N 1
ATOM 1926 C CA . ASP A 1 259 ? 1.324 -0.960 -11.716 1.00 98.12 259 ASP A CA 1
ATOM 1927 C C . ASP A 1 259 ? 2.114 -0.059 -12.687 1.00 98.12 259 ASP A C 1
ATOM 1929 O O . ASP A 1 259 ? 2.038 1.173 -12.615 1.00 98.12 259 ASP A O 1
ATOM 1933 N N . GLY A 1 260 ? 2.898 -0.645 -13.586 1.00 98.19 260 GLY A N 1
ATOM 1934 C CA . GLY A 1 260 ? 3.768 0.088 -14.503 1.00 98.19 260 GLY A CA 1
ATOM 1935 C C . GLY A 1 260 ? 4.206 -0.743 -15.702 1.00 98.19 260 GLY A C 1
ATOM 1936 O O . GLY A 1 260 ? 3.772 -1.877 -15.879 1.00 98.19 260 GLY A O 1
ATOM 1937 N N . VAL A 1 261 ? 5.067 -0.164 -16.532 1.00 98.44 261 VAL A N 1
ATOM 1938 C CA . VAL A 1 261 ? 5.607 -0.780 -17.746 1.00 98.44 261 VAL A CA 1
ATOM 1939 C C . VAL A 1 261 ? 7.120 -0.604 -17.766 1.00 98.44 261 VAL A C 1
ATOM 1941 O O . VAL A 1 261 ? 7.636 0.474 -17.451 1.00 98.44 261 VAL A O 1
ATOM 1944 N N . LEU A 1 262 ? 7.850 -1.650 -18.154 1.00 98.38 262 LEU A N 1
ATOM 1945 C CA . LEU A 1 262 ? 9.295 -1.547 -18.358 1.00 98.38 262 LEU A CA 1
ATOM 1946 C C . LEU A 1 262 ? 9.591 -0.649 -19.555 1.00 98.38 262 LEU A C 1
ATOM 1948 O O . LEU A 1 262 ? 9.172 -0.930 -20.673 1.00 98.38 262 LEU A O 1
ATOM 1952 N N . ARG A 1 263 ? 10.357 0.419 -19.343 1.00 98.25 263 ARG A N 1
ATOM 1953 C CA . ARG A 1 263 ? 10.780 1.338 -20.411 1.00 98.25 263 ARG A CA 1
ATOM 1954 C C . ARG A 1 263 ? 12.238 1.210 -20.785 1.00 98.25 263 ARG A C 1
ATOM 1956 O O . ARG A 1 263 ? 12.609 1.547 -21.903 1.00 98.25 263 ARG A O 1
ATOM 1963 N N . ARG A 1 264 ? 13.067 0.757 -19.853 1.00 97.69 264 ARG A N 1
ATOM 1964 C CA . ARG A 1 264 ? 14.508 0.661 -20.054 1.00 97.69 264 ARG A CA 1
ATOM 1965 C C . ARG A 1 264 ? 15.057 -0.519 -19.280 1.00 97.69 264 ARG A C 1
ATOM 1967 O O . ARG A 1 264 ? 14.670 -0.719 -18.135 1.00 97.69 264 ARG A O 1
ATOM 1974 N N . ILE A 1 265 ? 15.992 -1.232 -19.889 1.00 98.06 265 ILE A N 1
ATOM 1975 C CA . ILE A 1 265 ? 16.849 -2.208 -19.223 1.00 98.06 265 ILE A CA 1
ATOM 1976 C C . ILE A 1 265 ? 18.276 -1.838 -19.616 1.00 98.06 265 ILE A C 1
ATOM 1978 O O . ILE A 1 265 ? 18.596 -1.783 -20.801 1.00 98.06 265 ILE A O 1
ATOM 1982 N N . SER A 1 266 ? 19.102 -1.515 -18.631 1.00 97.88 266 SER A N 1
ATOM 1983 C CA . SER A 1 266 ? 20.531 -1.279 -18.803 1.00 97.88 266 SER A CA 1
ATOM 1984 C C . SER A 1 266 ? 21.270 -2.364 -18.026 1.00 97.88 266 SER A C 1
ATOM 1986 O O . SER A 1 266 ? 21.151 -2.372 -16.798 1.00 97.88 266 SER A O 1
ATOM 1988 N N . PRO A 1 267 ? 22.004 -3.273 -18.686 1.00 96.81 267 PRO A N 1
ATOM 1989 C CA . PRO A 1 267 ? 22.827 -4.234 -17.969 1.00 96.81 267 PRO A CA 1
ATOM 1990 C C . PRO A 1 267 ? 23.878 -3.492 -17.134 1.00 96.81 267 PRO A C 1
ATOM 1992 O O . PRO A 1 267 ? 24.419 -2.467 -17.554 1.00 96.81 267 PRO A O 1
ATOM 1995 N N . VAL A 1 268 ? 24.111 -4.001 -15.932 1.00 95.75 268 VAL A N 1
ATOM 1996 C CA . VAL A 1 268 ? 25.175 -3.594 -15.012 1.00 95.75 268 VAL A CA 1
ATOM 1997 C C . VAL A 1 268 ? 26.120 -4.792 -14.881 1.00 95.75 268 VAL A C 1
ATOM 1999 O O . VAL A 1 268 ? 25.863 -5.863 -15.425 1.00 95.75 268 VAL A O 1
ATOM 2002 N N . GLU A 1 269 ? 27.258 -4.605 -14.229 1.00 93.75 269 GLU A N 1
ATOM 2003 C CA . GLU A 1 269 ? 28.249 -5.655 -14.028 1.00 93.75 269 GLU A CA 1
ATOM 2004 C C . GLU A 1 269 ? 27.641 -6.940 -13.423 1.00 93.75 269 GLU A C 1
ATOM 2006 O O . GLU A 1 269 ? 26.873 -6.909 -12.456 1.00 93.75 269 GLU A O 1
ATOM 2011 N N . GLY A 1 270 ? 27.986 -8.087 -14.017 1.00 94.06 270 GLY A N 1
ATOM 2012 C CA . GLY A 1 270 ? 27.493 -9.401 -13.607 1.00 94.06 270 GLY A CA 1
ATOM 2013 C C . GLY A 1 270 ? 26.035 -9.667 -14.000 1.00 94.06 270 GLY A C 1
ATOM 2014 O O . GLY A 1 270 ? 25.627 -9.434 -15.134 1.00 94.06 270 GLY A O 1
ATOM 2015 N N . ALA A 1 271 ? 25.259 -10.215 -13.061 1.00 94.00 271 ALA A N 1
ATOM 2016 C CA . ALA A 1 271 ? 23.854 -10.597 -13.251 1.00 94.00 271 ALA A CA 1
ATOM 2017 C C . ALA A 1 271 ? 22.853 -9.458 -12.965 1.00 94.00 271 ALA A C 1
ATOM 2019 O O . ALA A 1 271 ? 21.640 -9.678 -12.944 1.00 94.00 271 ALA A O 1
ATOM 2020 N N . TRP A 1 272 ? 23.348 -8.248 -12.695 1.00 96.69 272 TRP A N 1
ATOM 2021 C CA . TRP A 1 272 ? 22.530 -7.105 -12.306 1.00 96.69 272 TRP A CA 1
ATOM 2022 C C . TRP A 1 272 ? 22.123 -6.262 -13.510 1.00 96.69 272 TRP A C 1
ATOM 2024 O O . TRP A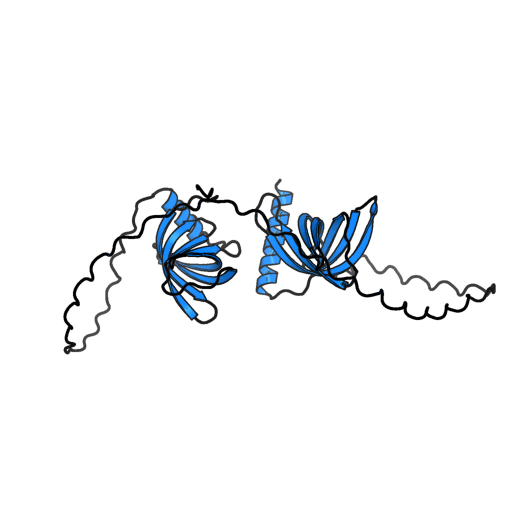 1 272 ? 22.878 -6.077 -14.460 1.00 96.69 272 TRP A O 1
ATOM 2034 N N . ALA A 1 273 ? 20.929 -5.683 -13.448 1.00 97.75 273 ALA A N 1
ATOM 2035 C CA . ALA A 1 273 ? 20.466 -4.700 -14.413 1.00 97.75 273 ALA A CA 1
ATOM 2036 C C . ALA A 1 273 ? 19.764 -3.534 -13.713 1.00 97.75 273 ALA A C 1
ATOM 2038 O O . ALA A 1 273 ? 19.021 -3.715 -12.746 1.00 97.75 273 ALA A O 1
ATOM 2039 N N . HIS A 1 274 ? 19.964 -2.330 -14.245 1.00 98.12 274 HIS A N 1
ATOM 2040 C CA . HIS A 1 274 ? 19.137 -1.172 -13.937 1.00 98.12 274 HIS A CA 1
ATOM 2041 C C . HIS A 1 274 ? 17.921 -1.158 -14.851 1.00 98.12 274 HIS A C 1
ATOM 2043 O O . HIS A 1 274 ? 18.039 -1.072 -16.075 1.00 98.12 274 HIS A O 1
ATOM 2049 N N . VAL A 1 275 ? 16.739 -1.189 -14.256 1.00 98.25 275 VAL A N 1
ATOM 2050 C CA . VAL A 1 275 ? 15.470 -1.232 -14.969 1.00 98.25 275 VAL A CA 1
ATOM 2051 C C . VAL A 1 275 ? 14.678 0.029 -14.679 1.00 98.25 275 VAL A C 1
ATOM 2053 O O . VAL A 1 275 ? 14.409 0.373 -13.534 1.00 98.25 275 VAL A O 1
ATOM 2056 N N . GLY A 1 276 ? 14.325 0.746 -15.741 1.00 98.19 276 GLY A N 1
ATOM 2057 C CA . GLY A 1 276 ? 13.440 1.900 -15.674 1.00 98.19 276 GLY A CA 1
ATOM 2058 C C . GLY A 1 276 ? 11.996 1.446 -15.816 1.00 98.19 276 GLY A C 1
ATOM 2059 O O . GLY A 1 276 ? 11.613 0.953 -16.878 1.00 98.19 276 GLY A O 1
ATOM 2060 N N . VAL A 1 277 ? 11.201 1.644 -14.770 1.00 98.44 277 VAL A N 1
ATOM 2061 C CA . VAL A 1 277 ? 9.760 1.390 -14.762 1.00 98.44 277 VAL A CA 1
ATOM 2062 C C . VAL A 1 277 ? 9.029 2.724 -14.854 1.00 98.44 277 VAL A C 1
ATOM 2064 O O . VAL A 1 277 ? 9.244 3.610 -14.027 1.00 98.44 277 VAL A O 1
ATOM 2067 N N . GLU A 1 278 ? 8.161 2.872 -15.850 1.00 98.31 278 GLU A N 1
ATOM 2068 C CA . GLU A 1 278 ? 7.196 3.970 -15.903 1.00 98.31 278 GLU A CA 1
ATOM 2069 C C . GLU A 1 278 ? 5.902 3.508 -15.248 1.00 98.31 278 GLU A C 1
ATOM 2071 O O . GLU A 1 278 ? 5.363 2.455 -15.586 1.00 98.31 278 GLU A O 1
ATOM 2076 N N . PHE A 1 279 ? 5.413 4.270 -14.282 1.00 98.31 279 PHE A N 1
ATOM 2077 C CA . PHE A 1 279 ? 4.194 3.924 -13.584 1.00 98.31 279 PHE A CA 1
ATOM 2078 C C . PHE A 1 279 ? 2.959 4.329 -14.381 1.00 98.31 279 PHE A C 1
ATOM 2080 O O . PHE A 1 279 ? 2.896 5.401 -14.978 1.00 98.31 279 PHE A O 1
ATOM 2087 N N . THR A 1 280 ? 1.930 3.492 -14.304 1.00 97.94 280 THR A N 1
ATOM 2088 C CA . THR A 1 280 ? 0.597 3.826 -14.811 1.00 97.94 280 THR A CA 1
ATOM 2089 C C . THR A 1 280 ? 0.023 4.984 -13.980 1.00 97.94 280 THR A C 1
ATOM 2091 O O . THR A 1 280 ? 0.254 5.013 -12.762 1.00 97.94 280 THR A O 1
ATOM 2094 N N . PRO A 1 281 ? -0.710 5.945 -14.573 1.00 96.56 281 PRO A N 1
ATOM 2095 C CA . PRO A 1 281 ? -1.407 6.981 -13.813 1.00 96.56 281 PRO A CA 1
ATOM 2096 C C . PRO A 1 281 ? -2.282 6.384 -12.704 1.00 96.56 281 PRO A C 1
ATOM 2098 O O . PRO A 1 281 ? -2.886 5.325 -12.880 1.00 96.56 281 PRO A O 1
ATOM 2101 N N . LEU A 1 282 ? -2.311 7.040 -11.545 1.00 93.94 282 LEU A N 1
ATOM 2102 C CA . LEU A 1 282 ? -3.172 6.655 -10.427 1.00 93.94 282 LEU A CA 1
ATOM 2103 C C . LEU A 1 282 ? -4.460 7.465 -10.447 1.00 93.94 282 LEU A C 1
ATOM 2105 O O . LEU A 1 282 ? -4.520 8.556 -11.004 1.00 93.94 282 LEU A O 1
ATOM 2109 N N . GLU A 1 283 ? -5.471 6.949 -9.758 1.00 92.88 283 GLU A N 1
ATOM 2110 C CA . GLU A 1 283 ? -6.574 7.789 -9.310 1.00 92.88 283 GLU A CA 1
ATOM 2111 C C . GLU A 1 283 ? -6.059 8.872 -8.344 1.00 92.88 283 GLU A C 1
ATOM 2113 O O . GLU A 1 283 ? -5.154 8.579 -7.552 1.00 92.88 283 GLU A O 1
ATOM 2118 N N . PRO A 1 284 ? -6.663 10.076 -8.324 1.00 90.38 284 PRO A N 1
ATOM 2119 C CA . PRO A 1 284 ? -6.186 11.199 -7.510 1.00 90.38 284 PRO A CA 1
ATOM 2120 C C . PRO A 1 284 ? -5.987 10.853 -6.030 1.00 90.38 284 PRO A C 1
ATOM 2122 O O . PRO A 1 284 ? -4.994 11.233 -5.417 1.00 90.38 284 PRO A O 1
ATOM 2125 N N . VAL A 1 285 ? -6.892 10.055 -5.454 1.00 87.00 285 VAL A N 1
ATOM 2126 C CA . VAL A 1 285 ? -6.789 9.620 -4.053 1.00 87.00 285 VAL A CA 1
ATOM 2127 C C . VAL A 1 285 ? -5.542 8.761 -3.830 1.00 87.00 285 VAL A C 1
ATOM 2129 O O . VAL A 1 285 ? -4.811 8.958 -2.863 1.00 87.00 285 VAL A O 1
ATOM 2132 N N . ARG A 1 286 ? -5.249 7.824 -4.740 1.00 89.31 286 ARG A N 1
ATOM 2133 C CA . ARG A 1 286 ? -4.054 6.974 -4.640 1.00 89.31 286 ARG A CA 1
ATOM 2134 C C . ARG A 1 286 ? -2.773 7.754 -4.915 1.00 89.31 286 ARG A C 1
ATOM 2136 O O . ARG A 1 286 ? -1.735 7.380 -4.380 1.00 89.31 286 ARG A O 1
ATOM 2143 N N . GLU A 1 287 ? -2.832 8.808 -5.721 1.00 93.50 287 GLU A N 1
ATOM 2144 C CA . GLU A 1 287 ? -1.696 9.697 -5.961 1.00 93.50 287 GLU A CA 1
ATOM 2145 C C . GLU A 1 287 ? -1.285 10.450 -4.691 1.00 93.50 287 GLU A C 1
ATOM 2147 O O . GLU A 1 287 ? -0.103 10.452 -4.350 1.00 93.50 287 GLU A O 1
ATOM 2152 N N . VAL A 1 288 ? -2.253 10.986 -3.937 1.00 91.62 288 VAL A N 1
ATOM 2153 C CA . VAL A 1 288 ? -1.996 11.618 -2.630 1.00 91.62 288 VAL A CA 1
ATOM 2154 C C . VAL A 1 288 ? -1.367 10.620 -1.655 1.00 91.62 288 VAL A C 1
ATOM 2156 O O . VAL A 1 288 ? -0.345 10.920 -1.043 1.00 91.62 288 VAL A O 1
ATOM 2159 N N . LEU A 1 289 ? -1.908 9.399 -1.575 1.00 89.00 289 LEU A N 1
ATOM 2160 C CA . LEU A 1 289 ? -1.348 8.344 -0.720 1.00 89.00 289 LEU A CA 1
ATOM 2161 C C . LEU A 1 289 ? 0.069 7.937 -1.145 1.00 89.00 289 LEU A C 1
ATOM 2163 O O . LEU A 1 289 ? 0.908 7.612 -0.305 1.00 89.00 289 LEU A O 1
ATOM 2167 N N . PHE A 1 290 ? 0.355 7.949 -2.448 1.00 95.81 290 PHE A N 1
ATOM 2168 C CA . PHE A 1 290 ? 1.693 7.658 -2.946 1.00 95.81 290 PHE A CA 1
ATOM 2169 C C . PHE A 1 290 ? 2.680 8.773 -2.587 1.00 95.81 290 PHE A C 1
ATOM 2171 O O . PHE A 1 290 ? 3.797 8.483 -2.164 1.00 95.81 290 PHE A O 1
ATOM 2178 N N . ALA A 1 291 ? 2.264 10.037 -2.694 1.00 94.69 291 ALA A N 1
ATOM 2179 C CA . ALA A 1 291 ? 3.066 11.177 -2.262 1.00 94.69 291 ALA A CA 1
ATOM 2180 C C . ALA A 1 291 ? 3.351 11.131 -0.749 1.00 94.69 291 ALA A C 1
ATOM 2182 O O . ALA A 1 291 ? 4.481 11.367 -0.322 1.00 94.69 291 ALA A O 1
ATOM 2183 N N . GLU A 1 292 ? 2.363 10.758 0.067 1.00 91.56 292 GLU A N 1
ATOM 2184 C CA . GLU A 1 292 ? 2.538 10.588 1.513 1.00 91.56 292 GLU A CA 1
ATOM 2185 C C . GLU A 1 292 ? 3.512 9.446 1.848 1.00 91.56 292 GLU A C 1
ATOM 2187 O O . GLU A 1 292 ? 4.419 9.621 2.669 1.00 91.56 292 GLU A O 1
ATOM 2192 N N . PHE A 1 293 ? 3.380 8.301 1.167 1.00 94.50 293 PHE A N 1
ATOM 2193 C CA . PHE A 1 293 ? 4.325 7.186 1.275 1.00 94.50 293 PHE A CA 1
ATOM 2194 C C . PHE A 1 293 ? 5.753 7.638 0.958 1.00 94.50 293 PHE A C 1
ATOM 2196 O O . PHE A 1 293 ? 6.674 7.379 1.729 1.00 94.50 293 PHE A O 1
ATOM 2203 N N . MET A 1 294 ? 5.921 8.357 -0.152 1.00 95.25 294 MET A N 1
ATOM 2204 C CA . MET A 1 294 ? 7.197 8.897 -0.612 1.00 95.25 294 MET A CA 1
ATOM 2205 C C . MET A 1 294 ? 7.834 9.850 0.405 1.00 95.25 294 MET A C 1
ATOM 2207 O O . MET A 1 294 ? 9.017 9.710 0.716 1.00 95.25 294 MET A O 1
ATOM 2211 N N . ASN A 1 295 ? 7.051 10.772 0.967 1.00 92.69 295 ASN A N 1
ATOM 2212 C CA . ASN A 1 295 ? 7.520 11.708 1.991 1.00 92.69 295 ASN A CA 1
ATOM 2213 C C . ASN A 1 295 ? 7.931 10.984 3.280 1.00 92.69 295 ASN A C 1
ATOM 2215 O O . ASN A 1 295 ? 8.980 11.281 3.851 1.00 92.69 295 ASN A O 1
ATOM 2219 N N . THR A 1 296 ? 7.134 10.006 3.716 1.00 90.19 296 THR A N 1
ATOM 2220 C CA . THR A 1 296 ? 7.403 9.229 4.935 1.00 90.19 296 THR A CA 1
ATOM 2221 C C . THR A 1 296 ? 8.654 8.366 4.778 1.00 90.19 296 THR A C 1
ATOM 2223 O O . THR A 1 296 ? 9.507 8.344 5.665 1.00 90.19 296 THR A O 1
ATOM 2226 N N . ALA A 1 297 ? 8.798 7.687 3.637 1.00 90.44 297 ALA A N 1
ATOM 2227 C CA . ALA A 1 297 ? 9.968 6.872 3.331 1.00 90.44 297 ALA A CA 1
ATOM 2228 C C . ALA A 1 297 ? 11.246 7.723 3.237 1.00 90.44 297 ALA A C 1
ATOM 2230 O O . ALA A 1 297 ? 12.282 7.343 3.783 1.00 90.44 297 ALA A O 1
ATOM 2231 N N . TYR A 1 298 ? 11.161 8.903 2.617 1.00 91.88 298 TYR A N 1
ATOM 2232 C CA . TYR A 1 298 ? 12.285 9.833 2.535 1.00 91.88 298 TYR A CA 1
ATOM 2233 C C . TYR A 1 298 ? 12.698 10.373 3.911 1.00 91.88 298 TYR A C 1
ATOM 2235 O O . TYR A 1 298 ? 13.886 10.396 4.232 1.00 91.88 298 TYR A O 1
ATOM 2243 N N . ALA A 1 299 ? 11.731 10.761 4.748 1.00 90.25 299 ALA A N 1
ATOM 2244 C CA . ALA A 1 299 ? 11.998 11.216 6.110 1.00 90.25 299 ALA A CA 1
ATOM 2245 C C . ALA A 1 299 ? 12.664 10.120 6.960 1.00 90.25 299 ALA A C 1
ATOM 2247 O O . ALA A 1 299 ? 13.638 10.395 7.659 1.00 90.25 299 ALA A O 1
ATOM 2248 N N . ALA A 1 300 ? 12.192 8.873 6.848 1.00 87.12 300 ALA A N 1
ATOM 2249 C CA . ALA A 1 300 ? 12.766 7.730 7.558 1.00 87.12 300 ALA A CA 1
ATOM 2250 C C . ALA A 1 300 ? 14.236 7.477 7.183 1.00 87.12 300 ALA A C 1
ATOM 2252 O O . ALA A 1 300 ? 15.038 7.150 8.049 1.00 87.12 300 ALA A O 1
ATOM 2253 N N . LEU A 1 301 ? 14.608 7.678 5.915 1.00 86.06 301 LEU A N 1
ATOM 2254 C CA . LEU A 1 301 ? 15.989 7.515 5.448 1.00 86.06 301 LEU A CA 1
ATOM 2255 C C . LEU A 1 301 ? 16.921 8.668 5.837 1.00 86.06 301 LEU A C 1
ATOM 2257 O O . LEU A 1 301 ? 18.135 8.496 5.818 1.00 86.06 301 LEU A O 1
ATOM 2261 N N . LYS A 1 302 ? 16.380 9.848 6.157 1.00 87.25 302 LYS A N 1
ATOM 2262 C CA . LYS A 1 302 ? 17.169 11.001 6.619 1.00 87.25 302 LYS A CA 1
ATOM 2263 C C . LYS A 1 302 ? 17.393 11.021 8.129 1.00 87.25 302 LYS A C 1
ATOM 2265 O O . LYS A 1 302 ? 18.335 11.670 8.567 1.00 87.25 302 LYS A O 1
ATOM 2270 N N . GLY A 1 303 ? 16.510 10.386 8.898 1.00 80.94 303 GLY A N 1
ATOM 2271 C CA . GLY A 1 303 ? 16.560 10.366 10.362 1.00 80.94 303 GLY A CA 1
ATOM 2272 C C . GLY A 1 303 ? 17.232 9.136 10.978 1.00 80.94 303 GLY A C 1
ATOM 2273 O O . GLY A 1 303 ? 17.220 9.022 12.202 1.00 80.94 303 GLY A O 1
ATOM 2274 N N . GLY A 1 304 ? 17.743 8.217 10.155 1.00 56.25 304 GLY A N 1
ATOM 2275 C CA . GLY A 1 304 ? 18.455 7.007 10.582 1.00 56.25 304 GLY A CA 1
ATOM 2276 C C . GLY A 1 304 ? 19.965 7.097 10.436 1.00 56.25 304 GLY A C 1
ATOM 2277 O O . GLY A 1 304 ? 20.458 8.110 9.892 1.00 56.25 304 GLY A O 1
#

Secondary structure (DSSP, 8-state):
-----SS--EE---EEEEEETTEEEEEEEEEEETTEEEEEESS-PPTT-EEEEEEE-TTS-EEEEEEEEEEEETTEEEEEESS----HHHHHHHHHHHHSTT---------------------PPPPPPPPPPPPPPPP-PPPP--PPPPPPPPPPPPPPPPPPPPPPPPPPPPP---PPPP-PPPPPS---S---SS--B----EEEEE-SS-EEEEEEEEEETTEEEEEEES----TT-EEEEEEE-TTSS-EEEEEEEEEEEEE-STTEEEEEEEEPPPPHHHHHHHHHHHHHHHHHHH--

Nearest PDB structures (foldseek):
  4xrn-assembly2_B  TM=7.734E-01  e=1.171E-04  Pseudomonas aeruginosa PAO1
  4rt1-assembly1_A  TM=7.545E-01  e=1.431E-04  Pseudomonas aeruginosa PAO1
  1yln-assembly1_A-2  TM=4.086E-01  e=2.485E-07  Vibrio cholerae O1
  4rt0-assembly1_A  TM=6.783E-01  e=1.504E-04  Pseudomonas aeruginosa PAO1
  3kyg-assembly1_B  TM=4.200E-01  e=1.750E-06  Vibrio cholerae

Sequence (304 aa):
MNERRRDKRAPIDLPITIKVGKRPLSGSTINASFHGLSVKLDETPPIRQLVQIDVALPTGKSVTAHAMVVHAADGVIGLEFFGRSTNPDWDEFVQQQLRSPGASIAPGPSAPTQLSPGTNPKVSIPPPLPRSASVPPPMPTTPPGARPAPPIPPQPPQPPAPPQPPQAPQPPSPPTGPGPAPASPTPPPYAGPERRRAPRIHMQLELRLRTPRSIHTAQTVDVSMIGATVAVSDLQAQIGEPVIVNLIQPGTSFSFRRDGVLRRISPVEGAWAHVGVEFTPLEPVREVLFAEFMNTAYAALKGG

Foldseek 3Di:
DDDPDPFDKFQAWWWKWKAQPPDIWIWTWGIDTQFWTKTATPDWDDAQGKIWMWTQDPVRDIDIFIWGFHDDDPSITITTTDFRPPPVVRVVRRVVSVVDRPVHPDPPPPDDDPDDDDDDDDDDDDDDDDDDDDDDDDDDDDDDDDDPDDDDPDDPDDDDDDDDDDDDDDDDDDDPDPDPDDPDPDPPPDPDPPPDPWDKDQAWWWKWKDFPVDIWIWTFRIDTLFWTWIKTFQDPDDFQTKIWIWTAQPPDRDTDIFIWTWHDWADDPDRIITTITTTDDDDPVSSVSVVVVVVVSVVVVVVD

Radius of gyration: 31.19 Å; Cα contacts (8 Å, |Δi|>4): 436; chains: 1; bounding box: 87×68×84 Å